Protein AF-A0A562I2A4-F1 (afdb_monomer)

Solvent-accessible surface area (backbone atoms only — not comparable to full-atom values): 10361 Å² total; per-residue (Å²): 132,65,65,69,57,54,53,53,50,53,56,50,51,53,53,49,53,52,48,65,59,48,50,60,54,50,52,49,51,50,46,43,51,74,72,62,72,55,76,82,77,87,55,67,66,61,54,51,57,50,48,52,54,52,45,66,59,48,48,58,55,51,52,50,54,52,51,50,52,50,50,51,50,51,53,51,52,50,50,53,50,51,53,51,51,51,52,48,54,53,49,51,53,52,48,53,54,48,51,54,51,50,49,52,50,51,51,53,49,55,52,49,54,53,50,52,52,49,52,51,51,48,51,51,53,52,49,51,50,51,49,47,51,53,48,31,69,74,74,34,70,87,49,67,44,75,44,98,87,70,49,71,39,41,40,85,60,46,53,59,56,53,48,55,51,48,52,53,50,50,52,53,49,52,56,52,50,54,52,51,54,54,57,60,75,77,103

Organism: NCBI:txid116849

pLDDT: mean 84.12, std 9.11, range [48.81, 97.94]

Sequence (187 aa):
MNLEKLESEVKRSRYFIVFAAITPAIIYMLWFAVKNDQQLSTDAGLWGTFGDFVGGLINPLIAYFAFYWLTQSVLIQKTELSETKNALVAAQYAQQKQASTALKAATLQSLSIRLNAINQEISFEQDILKFVISEAQRNGSHYTVMLPNGEQKLPGKAIPEIHDRLDALKTKQAKLMQAVEQLQVDA

Radius of gyration: 46.95 Å; Cα contacts (8 Å, |Δi|>4): 64; chains: 1; bounding box: 91×28×123 Å

Secondary structure (DSSP, 8-state):
--HHHHHHHHHHHHHHHHHHHHHHHHHHHHIIIIIS-PPPP--HHHHHHHHHHHHHHHHHHHHHHHHHHHHHHHHHHHHHHHHHHHHHHHHHHHHHHHHHHHHHHHHHHHHHHHHHHHHHHHHHHHHHHHHHHHHHHHH-TTSPEE-TTS-EE-HHHHHHHHHHHHHHHHHHHHHHHHHHHHHHHT-

Structure (mmCIF, N/CA/C/O backbone):
data_AF-A0A562I2A4-F1
#
_entry.id   AF-A0A562I2A4-F1
#
loop_
_atom_site.group_PDB
_atom_site.id
_atom_site.type_symbol
_atom_site.label_atom_id
_atom_site.label_alt_id
_atom_site.label_comp_id
_atom_site.label_asym_id
_atom_site.label_entity_id
_atom_site.label_seq_id
_atom_site.pdbx_PDB_ins_code
_atom_site.Cartn_x
_atom_site.Cartn_y
_atom_site.Cartn_z
_atom_site.occupancy
_atom_site.B_iso_or_equiv
_atom_site.auth_seq_id
_atom_site.auth_comp_id
_atom_site.auth_asym_id
_atom_site.auth_atom_id
_atom_site.pdbx_PDB_model_num
ATOM 1 N N . MET A 1 1 ? -0.041 5.955 -20.354 1.00 56.78 1 MET A N 1
ATOM 2 C CA . MET A 1 1 ? 0.922 5.867 -21.478 1.00 56.78 1 MET A CA 1
ATOM 3 C C . MET A 1 1 ? 0.984 4.405 -21.915 1.00 56.78 1 MET A C 1
ATOM 5 O O . MET A 1 1 ? 1.072 3.557 -21.044 1.00 56.78 1 MET A O 1
ATOM 9 N N . ASN A 1 2 ? 0.813 4.079 -23.203 1.00 64.12 2 ASN A N 1
ATOM 10 C CA . ASN A 1 2 ? 0.682 2.679 -23.649 1.00 64.12 2 ASN A CA 1
ATOM 11 C C . ASN A 1 2 ? 2.061 2.013 -23.775 1.00 64.12 2 ASN A C 1
ATOM 13 O O . ASN A 1 2 ? 2.763 2.250 -24.757 1.00 64.12 2 ASN A O 1
ATOM 17 N N . LEU A 1 3 ? 2.420 1.172 -22.804 1.00 62.56 3 LEU A N 1
ATOM 18 C CA . LEU A 1 3 ? 3.673 0.405 -22.785 1.00 62.56 3 LEU A CA 1
ATOM 19 C C . LEU A 1 3 ? 3.836 -0.477 -24.040 1.00 62.56 3 LEU A C 1
ATOM 21 O O . LEU A 1 3 ? 4.925 -0.557 -24.599 1.00 62.56 3 LEU A O 1
ATOM 25 N N . GLU A 1 4 ? 2.737 -1.015 -24.580 1.00 68.44 4 GLU A N 1
ATOM 26 C CA . GLU A 1 4 ? 2.739 -1.775 -25.841 1.00 68.44 4 GLU A CA 1
ATOM 27 C C . GLU A 1 4 ? 3.180 -0.942 -27.054 1.00 68.44 4 GLU A C 1
ATOM 29 O O . GLU A 1 4 ? 3.874 -1.435 -27.948 1.00 68.44 4 GLU A O 1
ATOM 34 N N . LYS A 1 5 ? 2.815 0.349 -27.092 1.00 69.88 5 LYS A N 1
ATOM 35 C CA . LYS A 1 5 ? 3.250 1.246 -28.171 1.00 69.88 5 LYS A CA 1
ATOM 36 C C . LYS A 1 5 ? 4.754 1.484 -28.087 1.00 69.88 5 LYS A C 1
ATOM 38 O O . LYS A 1 5 ? 5.421 1.393 -29.116 1.00 69.88 5 LYS A O 1
ATOM 43 N N . LEU A 1 6 ? 5.280 1.685 -26.878 1.00 69.38 6 LEU A N 1
ATOM 44 C CA . LEU A 1 6 ? 6.709 1.884 -26.640 1.00 69.38 6 LEU A CA 1
ATOM 45 C C . LEU A 1 6 ? 7.528 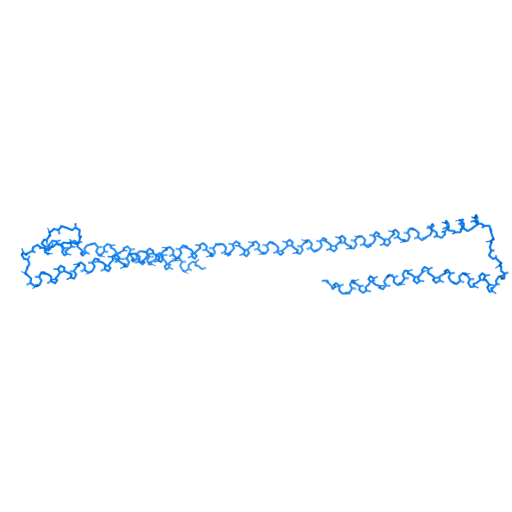0.653 -27.060 1.00 69.38 6 LEU A C 1
ATOM 47 O O . LEU A 1 6 ? 8.504 0.789 -27.795 1.00 69.38 6 LEU A O 1
ATOM 51 N N . GLU A 1 7 ? 7.098 -0.558 -26.695 1.00 72.88 7 GLU A N 1
ATOM 52 C CA . GLU A 1 7 ? 7.770 -1.787 -27.138 1.00 72.88 7 GLU A CA 1
ATOM 53 C C . GLU A 1 7 ? 7.769 -1.948 -28.665 1.00 72.88 7 GLU A C 1
ATOM 55 O O . GLU A 1 7 ? 8.768 -2.368 -29.260 1.00 72.88 7 GLU A O 1
ATOM 60 N N . SER A 1 8 ? 6.656 -1.603 -29.319 1.00 71.50 8 SER A N 1
ATOM 61 C CA . SER A 1 8 ? 6.541 -1.683 -30.777 1.00 71.50 8 SER A CA 1
ATOM 62 C C . SER A 1 8 ? 7.462 -0.685 -31.494 1.00 71.50 8 SER A C 1
ATOM 64 O O . SER A 1 8 ? 7.995 -0.983 -32.566 1.00 71.50 8 SER A O 1
ATOM 66 N N . GLU A 1 9 ? 7.687 0.491 -30.907 1.00 74.50 9 GLU A N 1
ATOM 67 C CA . GLU A 1 9 ? 8.586 1.516 -31.439 1.00 74.50 9 GLU A CA 1
ATOM 68 C C . GLU A 1 9 ? 10.056 1.153 -31.216 1.00 74.50 9 GLU A C 1
ATOM 70 O O . GLU A 1 9 ? 10.876 1.319 -32.122 1.00 74.50 9 GLU A O 1
ATOM 75 N N . VAL A 1 10 ? 10.387 0.544 -30.075 1.00 74.88 10 VAL A N 1
ATOM 76 C CA . VAL A 1 10 ? 11.733 0.018 -29.800 1.00 74.88 10 VAL A CA 1
ATOM 77 C C . VAL A 1 10 ? 12.088 -1.127 -30.757 1.00 74.88 10 VAL A C 1
ATOM 79 O O . VAL A 1 10 ? 13.175 -1.145 -31.336 1.00 74.88 10 VAL A O 1
ATOM 82 N N . LYS A 1 11 ? 11.168 -2.067 -31.008 1.00 76.06 11 LYS A N 1
ATOM 83 C CA . LYS A 1 11 ? 11.413 -3.156 -31.973 1.00 76.06 11 LYS A CA 1
ATOM 84 C C . LYS A 1 11 ? 11.628 -2.613 -33.388 1.00 76.06 11 LYS A C 1
ATOM 86 O O . LYS A 1 11 ? 12.565 -3.026 -34.069 1.00 76.06 11 LYS A O 1
ATOM 91 N N . ARG A 1 12 ? 10.795 -1.666 -33.823 1.00 78.69 12 ARG A N 1
ATOM 92 C CA . ARG A 1 12 ? 10.850 -1.072 -35.168 1.00 78.69 12 ARG A CA 1
ATOM 93 C C . ARG A 1 12 ? 12.103 -0.228 -35.391 1.00 78.69 12 ARG A C 1
ATOM 95 O O . ARG A 1 12 ? 12.732 -0.357 -36.436 1.00 78.69 12 ARG A O 1
ATOM 102 N N . SER A 1 13 ? 12.494 0.576 -34.404 1.00 74.69 13 SER A N 1
ATOM 103 C CA . SER A 1 13 ? 13.733 1.364 -34.453 1.00 74.69 13 SER A CA 1
ATOM 104 C C . SER A 1 13 ? 14.972 0.471 -34.513 1.00 74.69 13 SER A C 1
ATOM 106 O O . SER A 1 13 ? 15.868 0.745 -35.305 1.00 74.69 13 SER A O 1
ATOM 108 N N . ARG A 1 14 ? 14.996 -0.660 -33.793 1.00 78.06 14 ARG A N 1
ATOM 109 C CA . ARG A 1 14 ? 16.079 -1.651 -33.907 1.00 78.06 14 ARG A CA 1
ATOM 110 C C . ARG A 1 14 ? 16.223 -2.196 -35.330 1.00 78.06 14 ARG A C 1
ATOM 112 O O . ARG A 1 14 ? 17.331 -2.223 -35.858 1.00 78.06 14 ARG A O 1
ATOM 119 N N . TYR A 1 15 ? 15.121 -2.614 -35.960 1.00 80.06 15 TYR A N 1
ATOM 120 C CA . TYR A 1 15 ? 15.156 -3.096 -37.348 1.00 80.06 15 TYR A CA 1
ATOM 121 C C . TYR A 1 15 ? 15.558 -1.996 -38.331 1.00 80.06 15 TYR A C 1
ATOM 123 O O . TYR A 1 15 ? 16.337 -2.257 -39.244 1.00 80.06 15 TYR A O 1
ATOM 131 N N . PHE A 1 16 ? 15.086 -0.766 -38.119 1.00 82.88 16 PHE A N 1
ATOM 132 C CA . PHE A 1 16 ? 15.463 0.384 -38.935 1.00 82.88 16 PHE A CA 1
ATOM 133 C C . PHE A 1 16 ? 16.963 0.689 -38.848 1.00 82.88 16 PHE A C 1
ATOM 135 O O . PHE A 1 16 ? 17.588 0.893 -39.880 1.00 82.88 16 PHE A O 1
ATOM 142 N N . ILE A 1 17 ? 17.560 0.654 -37.652 1.00 79.25 17 ILE A N 1
ATOM 143 C CA . ILE A 1 17 ? 19.000 0.887 -37.456 1.00 79.25 17 ILE A CA 1
ATOM 144 C C . ILE A 1 17 ? 19.829 -0.187 -38.167 1.00 79.25 17 ILE A C 1
ATOM 146 O O . ILE A 1 17 ? 20.774 0.138 -38.882 1.00 79.25 17 ILE A O 1
ATOM 150 N N . VAL A 1 18 ? 19.453 -1.461 -38.025 1.00 81.31 18 VAL A N 1
ATOM 151 C CA . VAL A 1 18 ? 20.141 -2.573 -38.702 1.00 81.31 18 VAL A CA 1
ATOM 152 C C . VAL A 1 18 ? 20.022 -2.438 -40.221 1.00 81.31 18 VAL A C 1
ATOM 154 O O . VAL A 1 18 ? 21.012 -2.577 -40.935 1.00 81.31 18 VAL A O 1
ATOM 157 N N . PHE A 1 19 ? 18.833 -2.105 -40.724 1.00 83.75 19 PHE A N 1
ATOM 158 C CA . PHE A 1 19 ? 18.605 -1.882 -42.148 1.00 83.75 19 PHE A CA 1
ATOM 159 C C . PHE A 1 19 ? 19.401 -0.682 -42.682 1.00 83.75 19 PHE A C 1
ATOM 161 O O . PHE A 1 19 ? 20.050 -0.792 -43.722 1.00 83.75 19 PHE A O 1
ATOM 168 N N . ALA A 1 20 ? 19.403 0.438 -41.959 1.00 80.38 20 ALA A N 1
ATOM 169 C CA . ALA A 1 20 ? 20.134 1.649 -42.319 1.00 80.38 20 ALA A CA 1
ATOM 170 C C . ALA A 1 20 ? 21.659 1.454 -42.290 1.00 80.38 20 ALA A C 1
ATOM 172 O O . ALA A 1 20 ? 22.357 2.103 -43.060 1.00 80.38 20 ALA A O 1
ATOM 173 N N . ALA A 1 21 ? 22.178 0.549 -41.453 1.00 77.44 21 ALA A N 1
ATOM 174 C CA . ALA A 1 21 ? 23.603 0.223 -41.403 1.00 77.44 21 ALA A CA 1
ATOM 175 C C . ALA A 1 21 ? 24.028 -0.766 -42.504 1.00 77.44 21 ALA A C 1
ATOM 177 O O . ALA A 1 21 ? 25.066 -0.587 -43.138 1.00 77.44 21 ALA A O 1
ATOM 178 N N . ILE A 1 22 ? 23.227 -1.806 -42.753 1.00 82.25 22 ILE A N 1
ATOM 179 C CA . ILE A 1 22 ? 23.587 -2.891 -43.678 1.00 82.25 22 ILE A CA 1
ATOM 180 C C . ILE A 1 22 ? 23.359 -2.490 -45.140 1.00 82.25 22 ILE A C 1
ATOM 182 O O . ILE A 1 22 ? 24.164 -2.827 -46.008 1.00 82.25 22 ILE A O 1
ATOM 186 N N . THR A 1 23 ? 22.290 -1.749 -45.434 1.00 84.00 23 THR A N 1
ATOM 187 C CA . THR A 1 23 ? 21.904 -1.426 -46.817 1.00 84.00 23 THR A CA 1
ATOM 188 C C . THR A 1 23 ? 22.976 -0.622 -47.568 1.00 84.00 23 THR A C 1
ATOM 190 O O . THR A 1 23 ? 23.341 -1.034 -48.669 1.00 84.00 23 THR A O 1
ATOM 193 N N . PRO A 1 24 ? 23.564 0.455 -47.009 1.00 82.50 24 PRO A N 1
ATOM 194 C CA . PRO A 1 24 ? 24.635 1.193 -47.680 1.00 82.50 24 PRO A CA 1
ATOM 195 C C . PRO A 1 24 ? 25.895 0.347 -47.891 1.00 82.50 24 PRO A C 1
ATOM 197 O O . PRO A 1 24 ? 26.527 0.453 -48.938 1.00 82.50 24 PRO A O 1
ATOM 200 N N . ALA A 1 25 ? 26.233 -0.527 -46.935 1.00 81.25 25 ALA A N 1
ATOM 201 C CA . ALA A 1 25 ? 27.387 -1.418 -47.037 1.00 81.25 25 ALA A CA 1
ATOM 202 C C . ALA A 1 25 ? 27.217 -2.448 -48.167 1.00 81.25 25 ALA A C 1
ATOM 204 O O . ALA A 1 25 ? 28.142 -2.669 -48.948 1.00 81.25 25 ALA A O 1
ATOM 205 N N . ILE A 1 26 ? 26.019 -3.029 -48.301 1.00 83.69 26 ILE A N 1
ATOM 206 C CA . ILE A 1 26 ? 25.686 -3.945 -49.401 1.00 83.69 26 ILE A CA 1
ATOM 207 C C . ILE A 1 26 ? 25.705 -3.209 -50.744 1.00 83.69 26 ILE A C 1
ATOM 209 O O . ILE A 1 26 ? 26.294 -3.708 -51.700 1.00 83.69 26 ILE A O 1
ATOM 213 N N . ILE A 1 27 ? 25.102 -2.017 -50.826 1.00 85.88 27 ILE A N 1
ATOM 214 C CA . ILE A 1 27 ? 25.084 -1.211 -52.057 1.00 85.88 27 ILE A CA 1
ATOM 215 C C . ILE A 1 27 ? 26.511 -0.859 -52.496 1.00 85.88 27 ILE A C 1
ATOM 217 O O . ILE A 1 27 ? 26.841 -0.996 -53.674 1.00 85.88 27 ILE A O 1
ATOM 221 N N . TYR A 1 28 ? 27.368 -0.455 -51.557 1.00 82.75 28 TYR A N 1
ATOM 222 C CA . TYR A 1 28 ? 28.766 -0.146 -51.839 1.00 82.75 28 TYR A CA 1
ATOM 223 C C . TYR A 1 28 ? 29.545 -1.381 -52.309 1.00 82.75 28 TYR A C 1
ATOM 225 O O . TYR A 1 28 ? 30.237 -1.302 -53.322 1.00 82.75 28 TYR A O 1
ATOM 233 N N . MET A 1 29 ? 29.388 -2.535 -51.645 1.00 78.88 29 MET A N 1
ATOM 234 C CA . MET A 1 29 ? 30.040 -3.782 -52.070 1.00 78.88 29 MET A CA 1
ATOM 235 C C . MET A 1 29 ? 29.592 -4.237 -53.462 1.00 78.88 29 MET A C 1
ATOM 237 O O . MET A 1 29 ? 30.428 -4.648 -54.265 1.00 78.88 29 MET A O 1
ATOM 241 N N . LEU A 1 30 ? 28.298 -4.133 -53.780 1.00 83.12 30 LEU A N 1
ATOM 242 C CA . LEU A 1 30 ? 27.781 -4.468 -55.109 1.00 83.12 30 LEU A CA 1
ATOM 243 C C . LEU A 1 30 ? 28.348 -3.538 -56.186 1.00 83.12 30 LEU A C 1
ATOM 245 O O . LEU A 1 30 ? 28.743 -4.004 -57.253 1.00 83.12 30 LEU A O 1
ATOM 249 N N . TRP A 1 31 ? 28.432 -2.234 -55.912 1.00 85.88 31 TRP A N 1
ATOM 250 C CA . TRP A 1 31 ? 29.039 -1.277 -56.836 1.00 85.88 31 TRP A CA 1
ATOM 251 C C . TRP A 1 31 ? 30.544 -1.530 -57.029 1.00 85.88 31 TRP A C 1
ATOM 253 O O . TRP A 1 31 ? 31.026 -1.515 -58.162 1.00 85.88 31 TRP A O 1
ATOM 263 N N . PHE A 1 32 ? 31.270 -1.827 -55.949 1.00 81.62 32 PHE A N 1
ATOM 264 C CA . PHE A 1 32 ? 32.703 -2.129 -55.970 1.00 81.62 32 PHE A CA 1
ATOM 265 C C . PHE A 1 32 ? 33.019 -3.390 -56.789 1.00 81.62 32 PHE A C 1
ATOM 267 O O . PHE A 1 32 ? 33.891 -3.354 -57.655 1.00 81.62 32 PHE A O 1
ATOM 274 N N . ALA A 1 33 ? 32.267 -4.474 -56.570 1.00 77.94 33 ALA A N 1
ATOM 275 C CA . ALA A 1 33 ? 32.508 -5.760 -57.219 1.00 77.94 33 ALA A CA 1
ATOM 276 C C . ALA A 1 33 ? 31.998 -5.818 -58.669 1.00 77.94 33 ALA A C 1
ATOM 278 O O . ALA A 1 33 ? 32.694 -6.319 -59.541 1.00 77.94 33 ALA A O 1
ATOM 279 N N . VAL A 1 34 ? 30.788 -5.314 -58.947 1.00 77.94 34 VAL A N 1
ATOM 280 C CA . VAL A 1 34 ? 30.135 -5.497 -60.261 1.00 77.94 34 VAL A CA 1
ATOM 281 C C . VAL A 1 34 ? 30.483 -4.379 -61.244 1.00 77.94 34 VAL A C 1
ATOM 283 O O . VAL A 1 34 ? 30.538 -4.604 -62.449 1.00 77.94 34 VAL A O 1
ATOM 286 N N . LYS A 1 35 ? 30.670 -3.151 -60.749 1.00 76.00 35 LYS A N 1
ATOM 287 C CA . LYS A 1 35 ? 30.771 -1.946 -61.589 1.00 76.00 35 LYS A CA 1
ATOM 288 C C . LYS A 1 35 ? 32.212 -1.480 -61.806 1.00 76.00 35 LYS A C 1
ATOM 290 O O . LYS A 1 35 ? 32.465 -0.854 -62.831 1.00 76.00 35 LYS A O 1
ATOM 295 N N . ASN A 1 36 ? 33.119 -1.775 -60.872 1.00 75.31 36 ASN A N 1
ATOM 296 C CA . ASN A 1 36 ? 34.525 -1.358 -60.929 1.00 75.31 36 ASN A CA 1
ATOM 297 C C . ASN A 1 36 ? 35.523 -2.503 -61.145 1.00 75.31 36 ASN A C 1
ATOM 299 O O . ASN A 1 36 ? 36.698 -2.207 -61.344 1.00 75.31 36 ASN A O 1
ATOM 303 N N . ASP A 1 37 ? 35.083 -3.767 -61.103 1.00 73.12 37 ASP A N 1
ATOM 304 C CA . ASP A 1 37 ? 35.919 -4.965 -61.318 1.00 73.12 37 ASP A CA 1
ATOM 305 C C . ASP A 1 37 ? 37.210 -4.976 -60.465 1.00 73.12 37 ASP A C 1
ATOM 307 O O . ASP A 1 37 ? 38.261 -5.490 -60.853 1.00 73.12 37 ASP A O 1
ATOM 311 N N . GLN A 1 38 ? 37.152 -4.340 -59.287 1.00 74.00 38 GLN A N 1
ATOM 312 C CA . GLN A 1 38 ? 38.291 -4.206 -58.386 1.00 74.00 38 GLN A CA 1
ATOM 313 C C . GLN A 1 38 ? 38.377 -5.403 -57.444 1.00 74.00 38 GLN A C 1
ATOM 315 O O . GLN A 1 38 ? 37.385 -5.855 -56.872 1.00 74.00 38 GLN A O 1
ATOM 320 N N . GLN A 1 39 ? 39.599 -5.897 -57.250 1.00 74.69 39 GLN A N 1
ATOM 321 C CA . GLN A 1 39 ? 39.873 -6.941 -56.271 1.00 74.69 39 GLN A CA 1
ATOM 322 C C . GLN A 1 39 ? 39.966 -6.338 -54.868 1.00 74.69 39 GLN A C 1
ATOM 324 O O . GLN A 1 39 ? 40.440 -5.216 -54.679 1.00 74.69 39 GLN A O 1
ATOM 329 N N . LEU A 1 40 ? 39.513 -7.101 -53.872 1.00 78.44 40 LEU A N 1
ATOM 330 C CA . LEU A 1 40 ? 39.684 -6.734 -52.471 1.00 78.44 40 LEU A CA 1
ATOM 331 C C . LEU A 1 40 ? 41.178 -6.630 -52.157 1.00 78.44 40 LEU A C 1
ATOM 333 O O . LEU A 1 40 ? 41.958 -7.511 -52.520 1.00 78.44 40 LEU A O 1
ATOM 337 N N . SER A 1 41 ? 41.568 -5.560 -51.465 1.00 80.62 41 SER A N 1
ATOM 338 C CA . SER A 1 41 ? 42.953 -5.399 -51.033 1.00 80.62 41 SER A CA 1
ATOM 339 C C . SER A 1 41 ? 43.356 -6.540 -50.096 1.00 80.62 41 SER A C 1
ATOM 341 O O . SER A 1 41 ? 42.632 -6.854 -49.149 1.00 80.62 41 SER A O 1
ATOM 343 N N . THR A 1 42 ? 44.529 -7.127 -50.330 1.00 83.31 42 THR A N 1
ATOM 344 C CA . THR A 1 42 ? 45.161 -8.093 -49.419 1.00 83.31 42 THR A CA 1
ATOM 345 C C . THR A 1 42 ? 45.920 -7.410 -48.279 1.00 83.31 42 THR A C 1
ATOM 347 O O . THR A 1 42 ? 46.365 -8.083 -47.353 1.00 83.31 42 THR A O 1
ATOM 350 N N . ASP A 1 43 ? 46.090 -6.086 -48.344 1.00 87.94 43 ASP A N 1
ATOM 351 C CA . ASP A 1 43 ? 46.725 -5.300 -47.290 1.00 87.94 43 ASP A CA 1
ATOM 352 C C . ASP A 1 43 ? 45.733 -5.040 -46.149 1.00 87.94 43 ASP A C 1
ATOM 354 O O . ASP A 1 43 ? 44.757 -4.296 -46.292 1.00 87.94 43 ASP A O 1
ATOM 358 N N . ALA A 1 44 ? 46.010 -5.647 -44.996 1.00 83.62 44 ALA A N 1
ATOM 359 C CA . ALA A 1 44 ? 45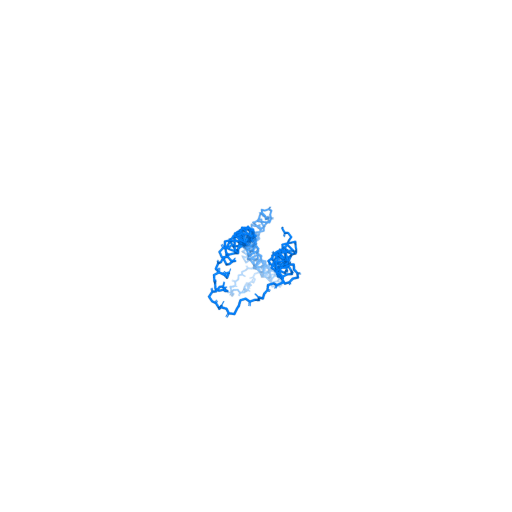.225 -5.482 -43.780 1.00 83.62 44 ALA A CA 1
ATOM 360 C C . ALA A 1 44 ? 45.211 -4.029 -43.259 1.00 83.62 44 ALA A C 1
ATOM 362 O O . ALA A 1 44 ? 44.236 -3.629 -42.623 1.00 83.62 44 ALA A O 1
ATOM 363 N N . GLY A 1 45 ? 46.240 -3.222 -43.546 1.00 88.69 45 GLY A N 1
ATOM 364 C CA . GLY A 1 45 ? 46.315 -1.822 -43.120 1.00 88.69 45 GLY A CA 1
ATOM 365 C C . GLY A 1 45 ? 45.214 -0.954 -43.734 1.00 88.69 45 GLY A C 1
ATOM 366 O O . GLY A 1 45 ? 44.591 -0.155 -43.035 1.00 88.69 45 GLY A O 1
ATOM 367 N N . LEU A 1 46 ? 44.895 -1.179 -45.013 1.00 84.69 46 LEU A N 1
ATOM 368 C CA . LEU A 1 46 ? 43.826 -0.461 -45.719 1.00 84.69 46 LEU A CA 1
ATOM 369 C C . LEU A 1 46 ? 42.434 -0.780 -45.152 1.00 84.69 46 LEU A C 1
ATOM 371 O O . LEU A 1 46 ? 41.578 0.103 -45.071 1.00 84.69 46 LEU A O 1
ATOM 375 N N . TRP A 1 47 ? 42.220 -2.016 -44.695 1.00 84.81 47 TRP A N 1
ATOM 376 C CA . TRP A 1 47 ? 40.992 -2.408 -43.998 1.00 84.81 47 TRP A CA 1
ATOM 377 C C . TRP A 1 47 ? 40.869 -1.766 -42.616 1.00 84.81 47 TRP A C 1
ATOM 379 O O . TRP A 1 47 ? 39.763 -1.392 -42.225 1.00 84.81 47 TRP A O 1
ATOM 389 N N . GLY A 1 48 ? 41.989 -1.579 -41.911 1.00 84.31 48 GLY A N 1
ATOM 390 C CA . GLY A 1 48 ? 42.037 -0.808 -40.667 1.00 84.31 48 GLY A CA 1
ATOM 391 C C . GLY A 1 48 ? 41.574 0.635 -40.873 1.00 84.31 48 GLY A C 1
ATOM 392 O O . GLY A 1 48 ? 40.623 1.073 -40.233 1.00 84.31 48 GLY A O 1
ATOM 393 N N . THR A 1 49 ? 42.152 1.341 -41.850 1.00 89.25 49 THR A N 1
ATOM 394 C CA . THR A 1 49 ? 41.777 2.735 -42.159 1.00 89.25 49 THR A CA 1
ATOM 395 C C . THR A 1 49 ? 40.323 2.873 -42.625 1.00 89.25 49 THR A C 1
ATOM 397 O O . THR A 1 49 ? 39.642 3.837 -42.273 1.00 89.25 49 THR A O 1
ATOM 400 N N . PHE A 1 50 ? 39.811 1.906 -43.394 1.00 83.75 50 PHE A N 1
ATOM 401 C CA . PHE A 1 50 ? 38.394 1.866 -43.763 1.00 83.75 50 PHE A CA 1
ATOM 402 C C . PHE A 1 50 ? 37.489 1.680 -42.535 1.00 83.75 50 PHE A C 1
ATOM 404 O O . PHE A 1 50 ? 36.487 2.384 -42.387 1.00 83.75 50 PHE A O 1
ATOM 411 N N . GLY A 1 51 ? 37.866 0.770 -41.632 1.00 83.62 51 GLY A N 1
ATOM 412 C CA . GLY A 1 51 ? 37.191 0.561 -40.355 1.00 83.62 51 GLY A CA 1
ATOM 413 C C . GLY A 1 51 ? 37.162 1.823 -39.493 1.00 83.62 51 GLY A C 1
ATOM 414 O O . GLY A 1 51 ? 36.114 2.139 -38.935 1.00 83.62 51 GLY A O 1
ATOM 415 N N . ASP A 1 52 ? 38.253 2.588 -39.455 1.00 88.31 52 ASP A N 1
ATOM 416 C CA . ASP A 1 52 ? 38.331 3.854 -38.717 1.00 88.31 52 ASP A CA 1
ATOM 417 C C . ASP A 1 52 ? 37.386 4.923 -39.286 1.00 88.31 52 ASP A C 1
ATOM 419 O O . ASP A 1 52 ? 36.717 5.628 -38.530 1.00 88.31 52 ASP A O 1
ATOM 423 N N . PHE A 1 53 ? 37.261 5.025 -40.613 1.00 86.00 53 PHE A N 1
ATOM 424 C CA . PHE A 1 53 ? 36.320 5.950 -41.255 1.00 86.00 53 PHE A CA 1
ATOM 425 C C . PHE A 1 53 ? 34.858 5.579 -40.968 1.00 86.00 53 PHE A C 1
ATOM 427 O O . PHE A 1 53 ? 34.060 6.421 -40.546 1.00 86.00 53 PHE A O 1
ATOM 434 N N . VAL A 1 54 ? 34.503 4.304 -41.161 1.00 83.44 54 VAL A N 1
ATOM 435 C CA . VAL A 1 54 ? 33.146 3.800 -40.902 1.00 83.44 54 VAL A CA 1
ATOM 436 C C . VAL A 1 54 ? 32.813 3.901 -39.412 1.00 83.44 54 VAL A C 1
ATOM 438 O O . VAL A 1 54 ? 31.735 4.373 -39.049 1.00 83.44 54 VAL A O 1
ATOM 441 N N . GLY A 1 55 ? 33.749 3.527 -38.541 1.00 83.50 55 GLY A N 1
ATOM 442 C CA . GLY A 1 55 ? 33.632 3.662 -37.094 1.00 83.50 55 GLY A CA 1
ATOM 443 C C . GLY A 1 55 ? 33.480 5.118 -36.659 1.00 83.50 55 GLY A C 1
ATOM 444 O O . GLY A 1 55 ? 32.613 5.419 -35.843 1.00 83.50 55 GLY A O 1
ATOM 445 N N . GLY A 1 56 ? 34.238 6.040 -37.254 1.00 84.81 56 GLY A N 1
ATOM 446 C CA . GLY A 1 56 ? 34.140 7.477 -36.992 1.00 84.81 56 GLY A CA 1
ATOM 447 C C . GLY A 1 56 ? 32.775 8.079 -37.342 1.00 84.81 56 GLY A C 1
ATOM 448 O O . GLY A 1 56 ? 32.322 8.996 -36.659 1.00 84.81 56 GLY A O 1
ATOM 449 N N . LEU A 1 57 ? 32.086 7.537 -38.351 1.00 83.19 57 LEU A N 1
ATOM 450 C CA . LEU A 1 57 ? 30.733 7.954 -38.738 1.00 83.19 57 LEU A CA 1
ATOM 451 C C . LEU A 1 57 ? 29.639 7.282 -37.897 1.00 83.19 57 LEU A C 1
ATOM 453 O O . LEU A 1 57 ? 28.682 7.934 -37.477 1.00 83.19 57 LEU A O 1
ATOM 457 N N . ILE A 1 58 ? 29.764 5.978 -37.647 1.00 85.06 58 ILE A N 1
ATOM 458 C CA . ILE A 1 58 ? 28.740 5.191 -36.949 1.00 85.06 58 ILE A CA 1
ATOM 459 C C . ILE A 1 58 ? 28.760 5.460 -35.438 1.00 85.06 58 ILE A C 1
ATOM 461 O O . ILE A 1 58 ? 27.702 5.507 -34.810 1.00 85.06 58 ILE A O 1
ATOM 465 N N . ASN A 1 59 ? 29.931 5.672 -34.834 1.00 84.31 59 ASN A N 1
ATOM 466 C CA . ASN A 1 59 ? 30.064 5.781 -33.381 1.00 84.31 59 ASN A CA 1
ATOM 467 C C . ASN A 1 59 ? 29.300 6.986 -32.779 1.00 84.31 59 ASN A C 1
ATOM 469 O O . ASN A 1 59 ? 28.546 6.781 -31.825 1.00 84.31 59 ASN A O 1
ATOM 473 N N . PRO A 1 60 ? 29.360 8.214 -33.340 1.00 89.25 60 PRO A N 1
ATOM 474 C CA . PRO A 1 60 ? 28.534 9.332 -32.871 1.00 89.25 60 PRO A CA 1
ATOM 475 C C . PRO A 1 60 ? 27.025 9.092 -33.028 1.00 89.25 60 PRO A C 1
ATOM 477 O O . PRO A 1 60 ? 26.248 9.497 -32.163 1.00 89.25 60 PRO A O 1
ATOM 480 N N . LEU A 1 61 ? 26.602 8.404 -34.098 1.00 84.56 61 LEU A N 1
ATOM 481 C CA . LEU A 1 61 ? 25.196 8.038 -34.300 1.00 84.56 61 LEU A CA 1
ATOM 482 C C . LEU A 1 61 ? 24.723 7.050 -33.227 1.00 84.56 61 LEU A C 1
ATOM 484 O O . LEU A 1 61 ? 23.668 7.257 -32.628 1.00 84.56 61 LEU A O 1
ATOM 488 N N . ILE A 1 62 ? 25.513 6.011 -32.936 1.00 85.62 62 ILE A N 1
ATOM 489 C CA . ILE A 1 62 ? 25.210 5.052 -31.863 1.00 85.62 62 ILE A CA 1
ATOM 490 C C . ILE A 1 62 ? 25.151 5.766 -30.509 1.00 85.62 62 ILE A C 1
ATOM 492 O O . ILE A 1 62 ? 24.191 5.569 -29.763 1.00 85.62 62 ILE A O 1
ATOM 496 N N . ALA A 1 63 ? 26.129 6.623 -30.202 1.00 91.06 63 ALA A N 1
ATOM 497 C CA . ALA A 1 63 ? 26.151 7.402 -28.966 1.00 91.06 63 ALA A CA 1
ATOM 498 C C . ALA A 1 63 ? 24.907 8.297 -28.815 1.00 91.06 63 ALA A C 1
ATOM 500 O O . ALA A 1 63 ? 24.318 8.344 -27.733 1.00 91.06 63 ALA A O 1
ATOM 501 N N . TYR A 1 64 ? 24.457 8.949 -29.891 1.00 90.44 64 TYR A N 1
ATOM 502 C CA . TYR A 1 64 ? 23.223 9.736 -29.883 1.00 90.44 64 TYR A CA 1
ATOM 503 C C . TYR A 1 64 ? 21.994 8.880 -29.546 1.00 90.44 64 TYR A C 1
ATOM 505 O O . TYR A 1 64 ? 21.230 9.233 -28.647 1.00 90.44 64 TYR A O 1
ATOM 513 N N . PHE A 1 65 ? 21.815 7.735 -30.214 1.00 86.75 65 PHE A N 1
ATOM 514 C CA . PHE A 1 65 ? 20.683 6.845 -29.935 1.00 86.75 65 PHE A CA 1
ATOM 515 C C . PHE A 1 65 ? 20.736 6.260 -28.520 1.00 86.75 65 PHE A C 1
ATOM 517 O O . PHE A 1 65 ? 19.706 6.184 -27.850 1.00 86.75 65 PHE A O 1
ATOM 524 N N . ALA A 1 66 ? 21.926 5.908 -28.029 1.00 89.31 66 ALA A N 1
ATOM 525 C CA . ALA A 1 66 ? 22.116 5.451 -26.657 1.00 89.31 66 ALA A CA 1
ATOM 526 C C . ALA A 1 66 ? 21.687 6.526 -25.646 1.00 89.31 66 ALA A C 1
ATOM 528 O O . ALA A 1 66 ? 20.932 6.237 -24.717 1.00 89.31 66 ALA A O 1
ATOM 529 N N . PHE A 1 67 ? 22.098 7.779 -25.856 1.00 93.88 67 PHE A N 1
ATOM 530 C CA . PHE A 1 67 ? 21.706 8.895 -24.998 1.00 93.88 67 PHE A CA 1
ATOM 531 C C . PHE A 1 67 ? 20.205 9.198 -25.081 1.00 93.88 67 PHE A C 1
ATOM 533 O O . PHE A 1 67 ? 19.564 9.458 -24.060 1.00 93.88 67 PHE A O 1
ATOM 540 N N . TYR A 1 68 ? 19.623 9.119 -26.279 1.00 88.31 68 TYR A N 1
ATOM 541 C CA . TYR A 1 68 ? 18.187 9.276 -26.485 1.00 88.31 68 TYR A CA 1
ATOM 542 C C . TYR A 1 68 ? 17.394 8.227 -25.694 1.00 88.31 68 TYR A C 1
ATOM 544 O O . TYR A 1 68 ? 16.508 8.586 -24.918 1.00 88.31 68 TYR A O 1
ATOM 552 N N . TRP A 1 69 ? 17.745 6.944 -25.817 1.00 88.56 69 TRP A N 1
ATOM 553 C CA . TRP A 1 69 ? 17.076 5.872 -25.074 1.00 88.56 69 TRP A CA 1
ATOM 554 C C . TRP A 1 69 ? 17.279 5.973 -23.567 1.00 88.56 69 TRP A C 1
ATOM 556 O O . TRP A 1 69 ? 16.332 5.740 -22.813 1.00 88.56 69 TRP A O 1
ATOM 566 N N . LEU A 1 70 ? 18.474 6.357 -23.118 1.00 93.56 70 LEU A N 1
ATOM 567 C CA . LEU A 1 70 ? 18.731 6.609 -21.704 1.00 93.56 70 LEU A CA 1
ATOM 568 C C . LEU A 1 70 ? 17.830 7.735 -21.184 1.00 93.56 70 LEU A C 1
ATOM 570 O O . LEU A 1 70 ? 17.193 7.588 -20.144 1.00 93.56 70 LEU A O 1
ATOM 574 N N . THR A 1 71 ? 17.714 8.827 -21.938 1.00 94.06 71 THR A N 1
ATOM 575 C CA . THR A 1 71 ? 16.856 9.965 -21.584 1.00 94.06 71 THR A CA 1
ATOM 576 C C . THR A 1 71 ? 15.386 9.554 -21.511 1.00 94.06 71 THR A C 1
ATOM 578 O O . THR A 1 71 ? 14.715 9.873 -20.530 1.00 94.06 71 THR A O 1
ATOM 581 N N . GLN A 1 72 ? 14.888 8.803 -22.500 1.00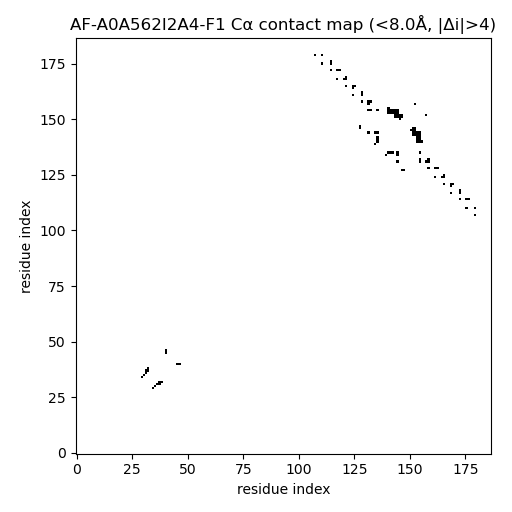 91.25 72 GLN A N 1
ATOM 582 C CA . GLN A 1 72 ? 13.524 8.263 -22.476 1.00 91.25 72 GLN A CA 1
ATOM 583 C C . GLN A 1 72 ? 13.294 7.365 -21.256 1.00 91.25 72 GLN A C 1
ATOM 585 O O . GLN A 1 72 ? 12.301 7.528 -20.551 1.00 91.25 72 GLN A O 1
ATOM 590 N N . SER A 1 73 ? 14.245 6.480 -20.952 1.00 91.69 73 SER A N 1
ATOM 591 C CA . SER A 1 73 ? 14.174 5.594 -19.785 1.00 91.69 73 SER A CA 1
ATOM 592 C C . SER A 1 73 ? 14.086 6.388 -18.478 1.00 91.69 73 SER A C 1
ATOM 594 O O . SER A 1 73 ? 13.238 6.098 -17.640 1.00 91.69 73 SER A O 1
ATOM 596 N N . VAL A 1 74 ? 14.903 7.435 -18.317 1.00 95.25 74 VAL A N 1
ATOM 597 C CA . VAL A 1 74 ? 14.878 8.305 -17.129 1.00 95.25 74 VAL A CA 1
ATOM 598 C C . VAL A 1 74 ? 13.560 9.076 -17.014 1.00 95.25 74 VAL A C 1
ATOM 600 O O . VAL A 1 74 ? 13.044 9.238 -15.908 1.00 95.25 74 VAL A O 1
ATOM 603 N N . LEU A 1 75 ? 12.998 9.559 -18.125 1.00 93.44 75 LEU A N 1
ATOM 604 C CA . LEU A 1 75 ? 11.700 10.239 -18.117 1.00 93.44 75 LEU A CA 1
ATOM 605 C C . LEU A 1 75 ? 10.580 9.295 -17.668 1.00 93.44 75 LEU A C 1
ATOM 607 O O . LEU A 1 75 ? 9.800 9.666 -16.794 1.00 93.44 75 LEU A O 1
ATOM 611 N N . ILE A 1 76 ? 10.553 8.070 -18.198 1.00 90.88 76 ILE A N 1
ATOM 612 C CA . ILE A 1 76 ? 9.585 7.037 -17.804 1.00 90.88 76 ILE A CA 1
ATOM 613 C C . ILE A 1 76 ? 9.721 6.724 -16.312 1.00 90.88 76 ILE A C 1
ATOM 615 O O . ILE A 1 76 ? 8.737 6.820 -15.583 1.00 90.88 76 ILE A O 1
ATOM 619 N N . GLN A 1 77 ? 10.942 6.458 -15.838 1.00 91.94 77 GLN A N 1
ATOM 620 C CA . GLN A 1 77 ? 11.211 6.180 -14.422 1.00 91.94 77 GLN A CA 1
ATOM 621 C C . GLN A 1 77 ? 10.745 7.323 -13.507 1.00 91.94 77 GLN A C 1
ATOM 623 O O . GLN A 1 77 ? 10.191 7.079 -12.437 1.00 91.94 77 GLN A O 1
ATOM 628 N N . LYS A 1 78 ? 10.930 8.587 -13.914 1.00 94.69 78 LYS A N 1
ATOM 629 C CA . LYS A 1 78 ? 10.435 9.748 -13.155 1.00 94.69 78 LYS A CA 1
ATOM 630 C C . LYS A 1 78 ? 8.911 9.800 -13.102 1.00 94.69 78 LYS A C 1
ATOM 632 O O . LYS A 1 78 ? 8.359 10.117 -12.047 1.00 94.69 78 LYS A O 1
ATOM 637 N N . THR A 1 79 ? 8.236 9.509 -14.211 1.00 94.38 79 THR A N 1
ATOM 638 C CA . THR A 1 79 ? 6.772 9.457 -14.260 1.00 94.38 79 THR A CA 1
ATOM 639 C C . THR A 1 79 ? 6.235 8.334 -13.377 1.00 94.38 79 THR A C 1
ATOM 641 O O . THR A 1 79 ? 5.388 8.600 -12.529 1.00 94.38 79 THR A O 1
ATOM 644 N N . GLU A 1 80 ? 6.784 7.124 -13.484 1.00 93.69 80 GLU A N 1
ATOM 645 C CA . GLU A 1 80 ? 6.408 5.980 -12.642 1.00 93.69 80 GLU A CA 1
ATOM 646 C C . GLU A 1 80 ? 6.644 6.263 -11.154 1.00 93.69 80 GLU A C 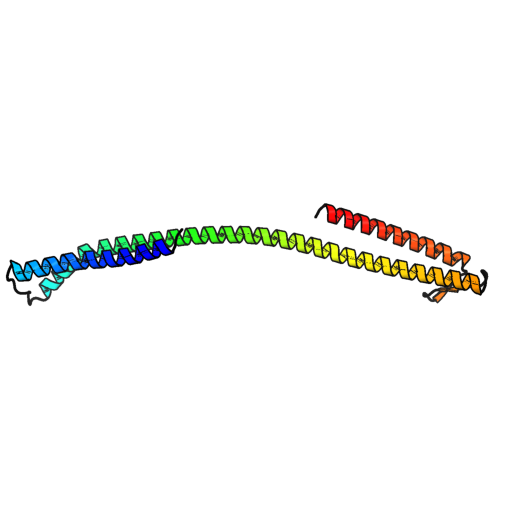1
ATOM 648 O O . GLU A 1 80 ? 5.797 5.949 -10.315 1.00 93.69 80 GLU A O 1
ATOM 653 N N . LEU A 1 81 ? 7.754 6.924 -10.805 1.00 95.94 81 LEU A N 1
ATOM 654 C CA . LEU A 1 81 ? 8.032 7.334 -9.428 1.00 95.94 81 LEU A CA 1
ATOM 655 C C . LEU A 1 81 ? 7.017 8.370 -8.928 1.00 95.94 81 LEU A C 1
ATOM 657 O O . LEU A 1 81 ? 6.579 8.303 -7.780 1.00 95.94 81 LEU A O 1
ATOM 661 N N . SER A 1 82 ? 6.621 9.318 -9.780 1.00 95.69 82 SER A N 1
ATOM 662 C CA . SER A 1 82 ? 5.595 10.307 -9.446 1.00 95.69 82 SER A CA 1
ATOM 663 C C . SER A 1 82 ? 4.229 9.653 -9.229 1.00 95.69 82 SER A C 1
ATOM 665 O O . SER A 1 82 ? 3.542 9.976 -8.260 1.00 95.69 82 SER A O 1
ATOM 667 N N . GLU A 1 83 ? 3.832 8.726 -10.100 1.00 95.81 83 GLU A N 1
ATOM 668 C CA . GLU A 1 83 ? 2.586 7.968 -9.961 1.00 95.81 83 GLU A CA 1
ATOM 669 C C . GLU A 1 83 ? 2.605 7.098 -8.697 1.00 95.81 83 GLU A C 1
ATOM 671 O O . GLU A 1 83 ? 1.658 7.137 -7.910 1.00 95.81 83 GLU A O 1
ATOM 676 N N . THR A 1 84 ? 3.721 6.414 -8.429 1.00 96.50 84 THR A N 1
ATOM 677 C CA . THR A 1 84 ? 3.928 5.614 -7.210 1.00 96.50 84 THR A CA 1
ATOM 678 C C . THR A 1 84 ? 3.827 6.474 -5.953 1.00 96.50 84 THR A C 1
ATOM 680 O O . THR A 1 84 ? 3.157 6.100 -4.990 1.00 96.50 84 THR A O 1
ATOM 683 N N . LYS A 1 85 ? 4.443 7.662 -5.958 1.00 97.19 85 LYS A N 1
ATOM 684 C CA . LYS A 1 85 ? 4.356 8.614 -4.846 1.00 97.19 85 LYS A CA 1
ATOM 685 C C . LYS A 1 85 ? 2.911 9.048 -4.598 1.00 97.19 85 LYS A C 1
ATOM 687 O O . LYS A 1 85 ? 2.477 9.072 -3.450 1.00 97.19 85 LYS A O 1
ATOM 692 N N . ASN A 1 86 ? 2.162 9.367 -5.651 1.00 97.38 86 ASN A N 1
ATOM 693 C CA . ASN A 1 86 ? 0.760 9.767 -5.530 1.00 97.38 86 ASN A CA 1
ATOM 694 C C . ASN A 1 86 ? -0.110 8.628 -4.982 1.00 97.38 86 ASN A C 1
ATOM 696 O O . ASN A 1 86 ? -0.920 8.856 -4.082 1.00 97.38 86 ASN A O 1
ATOM 700 N N . ALA A 1 87 ? 0.098 7.400 -5.464 1.00 96.94 87 ALA A N 1
ATOM 701 C CA . ALA A 1 87 ? -0.578 6.216 -4.943 1.00 96.94 87 ALA A CA 1
ATOM 702 C C . ALA A 1 87 ? -0.265 5.992 -3.455 1.00 96.94 87 ALA A C 1
ATOM 704 O O . ALA A 1 87 ? -1.171 5.701 -2.675 1.00 96.94 87 ALA A O 1
ATOM 705 N N . LEU A 1 88 ? 0.988 6.200 -3.035 1.00 97.44 88 LEU A N 1
ATOM 706 C CA . LEU A 1 88 ? 1.395 6.064 -1.638 1.00 97.44 88 LEU A CA 1
ATOM 707 C C . LEU A 1 88 ? 0.754 7.128 -0.737 1.00 97.44 88 LEU A C 1
ATOM 709 O O . LEU A 1 88 ? 0.296 6.802 0.354 1.00 97.44 88 LEU A O 1
ATOM 713 N N . VAL A 1 89 ? 0.662 8.380 -1.195 1.00 97.94 89 VAL A N 1
ATOM 714 C CA . VAL A 1 89 ? -0.034 9.453 -0.460 1.00 97.94 89 VAL A CA 1
ATOM 715 C C . VAL A 1 89 ? -1.522 9.130 -0.302 1.00 97.94 89 VAL A C 1
ATOM 717 O O . VAL A 1 89 ? -2.070 9.268 0.793 1.00 97.94 89 VAL A O 1
ATOM 720 N N . ALA A 1 90 ? -2.176 8.652 -1.364 1.00 97.38 90 ALA A N 1
ATOM 721 C CA . ALA A 1 90 ? -3.572 8.228 -1.301 1.00 97.38 90 ALA A CA 1
ATOM 722 C C . ALA A 1 90 ? -3.766 7.038 -0.341 1.00 97.38 90 ALA A C 1
ATOM 724 O O . ALA A 1 90 ? -4.697 7.042 0.467 1.00 97.38 90 ALA A O 1
ATOM 725 N N . ALA A 1 91 ? -2.861 6.055 -0.376 1.00 97.25 91 ALA A N 1
ATOM 726 C CA . ALA A 1 91 ? -2.871 4.911 0.531 1.00 97.25 91 ALA A CA 1
ATOM 727 C C . ALA A 1 91 ? -2.658 5.334 1.993 1.00 97.25 91 ALA A C 1
ATOM 729 O O . ALA A 1 91 ? -3.386 4.878 2.872 1.00 97.25 91 ALA A O 1
ATOM 730 N N . GLN A 1 92 ? -1.728 6.256 2.256 1.00 97.75 92 GLN A N 1
ATOM 731 C CA . GLN A 1 92 ? -1.494 6.811 3.588 1.00 97.75 92 GLN A CA 1
ATOM 732 C C . GLN A 1 92 ? -2.745 7.519 4.123 1.00 97.75 92 GLN A C 1
ATOM 734 O O . GLN A 1 92 ? -3.124 7.310 5.276 1.00 97.75 92 GLN A O 1
ATOM 739 N N . TYR A 1 93 ? -3.416 8.325 3.296 1.00 97.31 93 TYR A N 1
ATOM 740 C CA . TYR A 1 93 ? -4.663 8.987 3.683 1.00 97.31 93 TYR A CA 1
ATOM 741 C C . TYR A 1 93 ? -5.771 7.972 4.008 1.00 97.31 93 TYR A C 1
ATOM 743 O O . TYR A 1 93 ? -6.430 8.076 5.046 1.00 97.31 93 TYR A O 1
ATOM 751 N N . ALA A 1 94 ? -5.942 6.950 3.164 1.00 96.44 94 ALA A N 1
ATOM 752 C CA . ALA A 1 94 ? -6.898 5.873 3.408 1.00 96.44 94 ALA A CA 1
ATOM 753 C C . ALA A 1 94 ? -6.582 5.114 4.708 1.00 96.44 94 ALA A C 1
ATOM 755 O O . ALA A 1 94 ? -7.485 4.857 5.503 1.00 96.44 94 ALA A O 1
ATOM 756 N N . GLN A 1 95 ? -5.305 4.828 4.970 1.00 95.88 95 GLN A N 1
ATOM 757 C CA . GLN A 1 95 ? -4.859 4.146 6.182 1.00 95.88 95 GLN A CA 1
ATOM 758 C C . GLN A 1 95 ? -5.105 4.987 7.439 1.00 95.88 95 GLN A C 1
ATOM 760 O O . GLN A 1 95 ? -5.572 4.455 8.442 1.00 95.88 95 GLN A O 1
ATOM 765 N N . GLN A 1 96 ? -4.857 6.299 7.397 1.00 96.69 96 GLN A N 1
ATOM 766 C CA . GLN A 1 96 ? -5.172 7.192 8.516 1.00 96.69 96 GLN A CA 1
ATOM 767 C C . GLN A 1 96 ? -6.676 7.228 8.805 1.00 96.69 96 GLN A C 1
ATOM 769 O O . GLN A 1 96 ? -7.085 7.139 9.963 1.00 96.69 96 GLN A O 1
ATOM 774 N N . LYS A 1 97 ? -7.509 7.297 7.759 1.00 95.25 97 LYS A N 1
ATOM 775 C CA . LYS A 1 97 ? -8.970 7.241 7.900 1.00 95.25 97 LYS A CA 1
ATOM 776 C C . LYS A 1 97 ? -9.444 5.888 8.443 1.00 95.25 97 LYS A C 1
ATOM 778 O O . LYS A 1 97 ? -10.365 5.830 9.256 1.00 95.25 97 LYS A O 1
ATOM 783 N N . GLN A 1 98 ? -8.806 4.795 8.031 1.00 93.94 98 GLN A N 1
ATOM 784 C CA . GLN A 1 98 ? -9.102 3.466 8.555 1.00 93.94 98 GLN A CA 1
ATOM 785 C C . GLN A 1 98 ? -8.685 3.337 10.024 1.00 93.94 98 GLN A C 1
ATOM 787 O O . GLN A 1 98 ? -9.452 2.806 10.820 1.00 93.94 98 GLN A O 1
ATOM 792 N N . ALA A 1 99 ? -7.524 3.872 10.407 1.00 95.50 99 ALA A N 1
ATOM 793 C CA . ALA A 1 99 ? -7.052 3.872 11.788 1.00 95.50 99 ALA A CA 1
ATOM 794 C C . A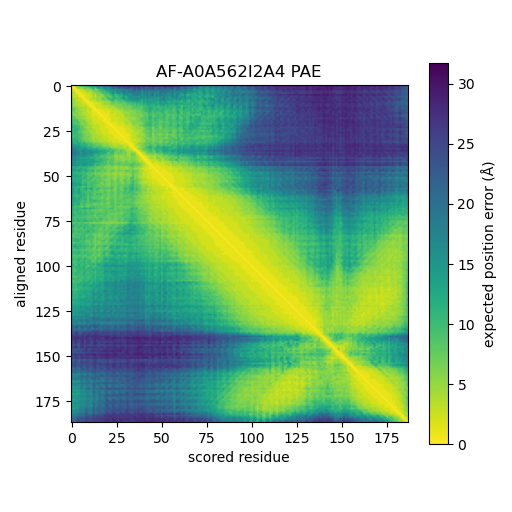LA A 1 99 ? -7.981 4.675 12.711 1.00 95.50 99 ALA A C 1
ATOM 796 O O . ALA A 1 99 ? -8.321 4.203 13.795 1.00 95.50 99 ALA A O 1
ATOM 797 N N . SER A 1 100 ? -8.454 5.849 12.277 1.00 92.50 100 SER A N 1
ATOM 798 C CA . SER A 1 100 ? -9.411 6.639 13.061 1.00 92.50 100 SER A CA 1
ATOM 799 C C . SER A 1 100 ? -10.768 5.942 13.188 1.00 92.50 100 SER A C 1
ATOM 801 O O . SER A 1 100 ? -11.343 5.915 14.274 1.00 92.50 100 SER A O 1
ATOM 803 N N . THR A 1 101 ? -11.249 5.305 12.118 1.00 92.25 101 THR A N 1
ATOM 804 C CA . THR A 1 101 ? -12.485 4.505 12.143 1.00 92.25 101 THR A CA 1
ATOM 805 C C . THR A 1 101 ? -12.347 3.295 13.070 1.00 92.25 101 THR A C 1
ATOM 807 O O . THR A 1 101 ? -13.243 3.020 13.865 1.00 92.25 101 THR A O 1
ATOM 810 N N . ALA A 1 102 ? -11.209 2.599 13.024 1.00 93.88 102 ALA A N 1
ATOM 811 C CA . ALA A 1 102 ? -10.920 1.467 13.899 1.00 93.88 102 ALA A CA 1
ATOM 812 C C . ALA A 1 102 ? -10.849 1.889 15.374 1.00 93.88 102 ALA A C 1
ATOM 814 O O . ALA A 1 102 ? -11.404 1.203 16.229 1.00 93.88 102 ALA A O 1
ATOM 815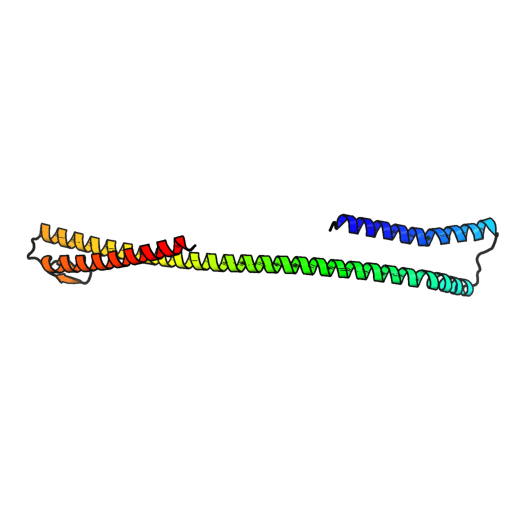 N N . LEU A 1 103 ? -10.236 3.041 15.672 1.00 93.12 103 LEU A N 1
ATOM 816 C CA . LEU A 1 103 ? -10.215 3.609 17.020 1.00 93.12 103 LEU A CA 1
ATOM 817 C C . LEU A 1 103 ? -11.637 3.915 17.512 1.00 93.12 103 LEU A C 1
ATOM 819 O O . LEU A 1 103 ? -12.007 3.468 18.595 1.00 93.12 103 LEU A O 1
ATOM 823 N N . LYS A 1 104 ? -12.454 4.607 16.702 1.00 89.88 104 LYS A N 1
ATOM 824 C CA . LYS A 1 104 ? -13.868 4.876 17.023 1.00 89.88 104 LYS A CA 1
ATOM 825 C C . LYS A 1 104 ? -14.629 3.574 17.311 1.00 89.88 104 LYS A C 1
ATOM 827 O O . LYS A 1 104 ? -15.324 3.480 18.321 1.00 89.88 104 LYS A O 1
ATOM 832 N N . ALA A 1 105 ? -14.459 2.550 16.473 1.00 90.25 105 ALA A N 1
ATOM 833 C CA . ALA A 1 105 ? -15.090 1.246 16.664 1.00 90.25 105 ALA A CA 1
ATOM 834 C C . ALA A 1 105 ? -14.636 0.552 17.963 1.00 90.25 105 ALA A C 1
ATOM 836 O O . ALA A 1 105 ? -15.470 0.006 18.684 1.00 90.25 105 ALA A O 1
ATOM 837 N N . ALA A 1 106 ? -13.345 0.612 18.303 1.00 91.81 106 ALA A N 1
ATOM 838 C CA . ALA A 1 106 ? -12.819 0.063 19.553 1.00 91.81 106 ALA A CA 1
ATOM 839 C C . ALA A 1 106 ? -13.384 0.798 20.781 1.00 91.81 106 ALA A C 1
ATOM 841 O O . ALA A 1 106 ? -13.771 0.165 21.767 1.00 91.81 106 ALA A O 1
ATOM 842 N N . THR A 1 107 ? -13.511 2.128 20.708 1.00 90.19 107 THR A N 1
ATOM 843 C CA . THR A 1 107 ? -14.178 2.922 21.745 1.00 90.19 107 THR A CA 1
ATOM 844 C C . THR A 1 107 ? -15.629 2.471 21.909 1.00 90.19 107 THR A C 1
ATOM 846 O O . THR A 1 107 ? -16.022 2.117 23.020 1.00 90.19 107 THR A O 1
ATOM 849 N N . LEU A 1 108 ? -16.401 2.361 20.823 1.00 89.31 108 LEU A N 1
ATOM 850 C CA . LEU A 1 108 ? -17.786 1.873 20.872 1.00 89.31 108 LEU A CA 1
ATOM 851 C C . LEU A 1 108 ? -17.895 0.463 21.473 1.00 89.31 108 LEU A C 1
ATOM 853 O O . LEU A 1 108 ? -18.775 0.218 22.299 1.00 89.31 108 LEU A O 1
ATOM 857 N N . GLN A 1 109 ? -16.980 -0.448 21.131 1.00 89.94 109 GLN A N 1
ATOM 858 C CA . GLN A 1 109 ? -16.936 -1.789 21.723 1.00 89.94 109 GLN A CA 1
ATOM 859 C C . GLN A 1 109 ? -16.699 -1.742 23.234 1.00 89.94 109 GLN A C 1
ATOM 861 O O . GLN A 1 109 ? -17.421 -2.392 23.989 1.00 89.94 109 GLN A O 1
ATOM 866 N N . SER A 1 110 ? -15.740 -0.942 23.706 1.00 92.94 110 SER A N 1
ATOM 867 C CA . SER A 1 110 ? -15.489 -0.815 25.147 1.00 92.94 110 SER A CA 1
ATOM 868 C C . SER A 1 110 ? -16.671 -0.188 25.902 1.00 92.94 110 SER A C 1
ATOM 870 O O . SER A 1 110 ? -16.997 -0.625 27.008 1.00 92.94 110 SER A O 1
ATOM 872 N N . LEU A 1 111 ? -17.374 0.776 25.292 1.00 90.69 111 LEU A N 1
ATOM 873 C CA . LEU A 1 111 ? -18.608 1.342 25.844 1.00 90.69 111 LEU A CA 1
ATOM 874 C C . LEU A 1 111 ? -19.722 0.288 25.913 1.00 90.69 111 LEU A C 1
ATOM 876 O O . LEU A 1 111 ? -20.409 0.205 26.929 1.00 90.69 111 LEU A O 1
ATOM 880 N N . SER A 1 112 ? -19.862 -0.555 24.886 1.00 88.38 112 SER A N 1
ATOM 881 C CA . SER A 1 112 ? -20.813 -1.672 24.880 1.00 88.38 112 SER A CA 1
ATOM 882 C C . SER A 1 112 ? -20.521 -2.683 25.994 1.00 88.38 112 SER A C 1
ATOM 884 O O . SER A 1 112 ? -21.431 -3.065 26.729 1.00 88.38 112 SER A O 1
ATOM 886 N N . ILE A 1 113 ? -19.251 -3.052 26.202 1.00 92.44 113 ILE A N 1
ATOM 887 C CA . ILE A 1 113 ? -18.835 -3.923 27.315 1.00 92.44 113 ILE A CA 1
ATOM 888 C C . ILE A 1 113 ? -19.231 -3.300 28.660 1.00 92.44 113 ILE A C 1
ATOM 890 O O . ILE A 1 113 ? -19.791 -3.980 29.519 1.00 92.44 113 ILE A O 1
ATOM 894 N N . ARG A 1 114 ? -18.997 -1.994 28.835 1.00 91.38 114 ARG A N 1
ATOM 895 C CA . ARG A 1 114 ? -19.362 -1.281 30.064 1.00 91.38 114 ARG A CA 1
ATOM 896 C C . ARG A 1 114 ? -20.874 -1.228 30.285 1.00 91.38 114 ARG A C 1
ATOM 898 O O . ARG A 1 114 ? -21.319 -1.385 31.419 1.00 91.38 114 ARG A O 1
ATOM 905 N N . LEU A 1 115 ? -21.657 -1.019 29.227 1.00 90.56 115 LEU A N 1
ATOM 906 C CA . LEU A 1 115 ? -23.120 -1.069 29.291 1.00 90.56 115 LEU A CA 1
ATOM 907 C C . LEU A 1 115 ? -23.610 -2.460 29.694 1.00 90.56 115 LEU A C 1
ATOM 909 O O . LEU A 1 115 ? -24.445 -2.570 30.585 1.00 90.56 115 LEU A O 1
ATOM 913 N N . ASN A 1 116 ? -23.049 -3.515 29.104 1.00 91.19 116 ASN A N 1
ATOM 914 C CA . ASN A 1 116 ? -23.395 -4.889 29.457 1.00 91.19 116 ASN A CA 1
ATOM 915 C C . ASN A 1 116 ? -23.070 -5.205 30.921 1.00 91.19 116 ASN A C 1
ATOM 917 O O . ASN A 1 116 ? -23.886 -5.827 31.595 1.00 91.19 116 ASN A O 1
ATOM 921 N N . ALA A 1 117 ? -21.938 -4.722 31.440 1.00 93.62 117 ALA A N 1
ATOM 922 C CA . ALA A 1 117 ? -21.595 -4.871 32.852 1.00 93.62 117 ALA A CA 1
ATOM 923 C C . ALA A 1 117 ? -22.606 -4.164 33.776 1.00 93.62 117 ALA A C 1
ATOM 925 O O . ALA A 1 117 ? -23.062 -4.756 34.750 1.00 93.62 117 ALA A O 1
ATOM 926 N N . ILE A 1 118 ? -23.025 -2.934 33.445 1.00 92.62 118 ILE A N 1
ATOM 927 C CA . ILE A 1 118 ? -24.062 -2.220 34.213 1.00 92.62 118 ILE A CA 1
ATOM 928 C C . ILE A 1 118 ? -25.408 -2.950 34.130 1.00 92.62 118 ILE A C 1
ATOM 930 O O . ILE A 1 118 ? -26.108 -3.056 35.130 1.00 92.62 118 ILE A O 1
ATOM 934 N N . ASN A 1 119 ? -25.773 -3.486 32.963 1.00 90.25 119 ASN A N 1
ATOM 935 C CA . ASN A 1 119 ? -27.006 -4.260 32.804 1.00 90.25 119 ASN A CA 1
ATOM 936 C C . ASN A 1 119 ? -27.002 -5.513 33.689 1.00 90.25 119 ASN A C 1
ATOM 938 O O . ASN A 1 119 ? -28.022 -5.838 34.295 1.00 90.25 119 ASN A O 1
ATOM 942 N N . GLN A 1 120 ? -25.858 -6.194 33.787 1.00 92.00 120 GLN A N 1
ATOM 943 C CA . GLN A 1 120 ? -25.684 -7.335 34.686 1.00 92.00 120 GLN A CA 1
ATOM 944 C C . GLN A 1 120 ? -25.807 -6.919 36.156 1.00 92.00 120 GLN A C 1
ATOM 946 O O . GLN A 1 120 ? -26.500 -7.591 36.913 1.00 92.00 120 GLN A O 1
ATOM 951 N N . GLU A 1 121 ? -25.206 -5.793 36.548 1.00 91.25 121 GLU A N 1
ATOM 952 C CA . GLU A 1 121 ? -25.296 -5.253 37.911 1.00 91.25 121 GLU A CA 1
ATOM 953 C C . GLU A 1 121 ? -26.741 -4.877 38.282 1.00 91.25 121 GLU A C 1
ATOM 955 O O . GLU A 1 121 ? -27.229 -5.244 39.348 1.00 91.25 121 GLU A O 1
ATOM 960 N N . ILE A 1 122 ? -27.472 -4.233 37.365 1.00 90.75 122 ILE A N 1
ATOM 961 C CA . ILE A 1 122 ? -28.900 -3.931 37.535 1.00 90.75 122 ILE A CA 1
ATOM 962 C C . ILE A 1 122 ? -29.710 -5.220 37.687 1.00 90.75 122 ILE A C 1
ATOM 964 O O . ILE A 1 122 ? -30.562 -5.293 38.570 1.00 90.75 122 ILE A O 1
ATOM 968 N N . SER A 1 123 ? -29.472 -6.229 36.841 1.00 90.75 123 SER A N 1
ATOM 969 C CA . SER A 1 123 ? -30.179 -7.513 36.937 1.00 90.75 123 SER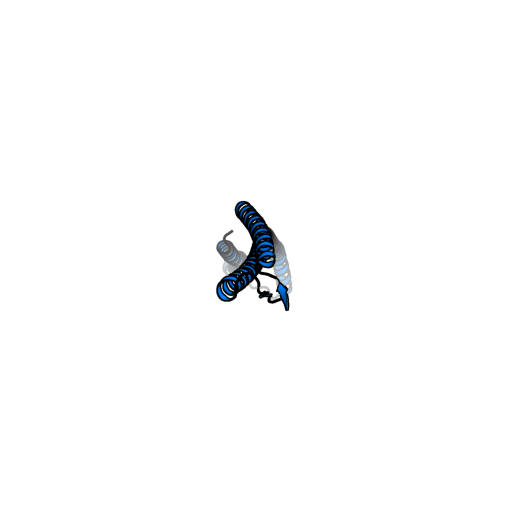 A CA 1
ATOM 970 C C . SER A 1 123 ? -29.924 -8.181 38.286 1.00 90.75 123 SER A C 1
ATOM 972 O O . SER A 1 123 ? -30.862 -8.654 38.920 1.00 90.75 123 SER A O 1
ATOM 974 N N . PHE A 1 124 ? -28.675 -8.166 38.751 1.00 90.50 124 PHE A N 1
ATOM 975 C CA . PHE A 1 124 ? -28.298 -8.719 40.044 1.00 90.50 124 PHE A CA 1
ATOM 976 C C . PHE A 1 124 ? -29.021 -8.015 41.200 1.00 90.50 124 PHE A C 1
ATOM 978 O O . PHE A 1 124 ? -29.652 -8.678 42.022 1.00 90.50 124 PHE A O 1
ATOM 985 N N . GLU A 1 125 ? -29.017 -6.680 41.233 1.00 87.31 125 GLU A N 1
ATOM 986 C CA . GLU A 1 125 ? -29.726 -5.906 42.262 1.00 87.31 125 GLU A CA 1
ATOM 987 C C . GLU A 1 125 ? -31.252 -6.110 42.195 1.00 87.31 125 GLU A C 1
ATOM 989 O O . GLU A 1 125 ? -31.926 -6.199 43.224 1.00 87.31 125 GLU A O 1
ATOM 994 N N . GLN A 1 126 ? -31.824 -6.263 40.995 1.00 88.06 126 GLN A N 1
ATOM 995 C CA . GLN A 1 126 ? -33.236 -6.627 40.838 1.00 88.06 126 GLN A CA 1
ATOM 996 C C . GLN A 1 126 ? -33.543 -8.014 41.406 1.00 88.06 126 GLN A C 1
ATOM 998 O O . GLN A 1 126 ? -34.614 -8.212 41.980 1.00 88.06 126 GLN A O 1
ATOM 1003 N N . ASP A 1 127 ? -32.639 -8.975 41.252 1.00 88.94 127 ASP A N 1
ATOM 1004 C CA . ASP A 1 127 ? -32.830 -10.325 41.773 1.00 88.94 127 ASP A CA 1
ATOM 1005 C C . ASP A 1 127 ? -32.709 -10.359 43.302 1.00 88.94 127 ASP A C 1
ATOM 1007 O O . ASP A 1 127 ? -33.524 -11.016 43.955 1.00 88.94 127 ASP A O 1
ATOM 1011 N N . ILE A 1 128 ? -31.807 -9.561 43.891 1.00 87.06 128 ILE A N 1
ATOM 1012 C CA . ILE A 1 128 ? -31.781 -9.326 45.345 1.00 87.06 128 ILE A CA 1
ATOM 1013 C C . ILE A 1 128 ? -33.104 -8.715 45.803 1.00 87.06 128 ILE A C 1
ATOM 1015 O O . ILE A 1 128 ? -33.696 -9.182 46.777 1.00 87.06 128 ILE A O 1
ATOM 1019 N N . LEU A 1 129 ? -33.595 -7.689 45.106 1.00 85.31 129 LEU A N 1
ATOM 1020 C CA . LEU A 1 129 ? -34.846 -7.031 45.468 1.00 85.31 129 LEU A CA 1
ATOM 1021 C C . LEU A 1 129 ? -36.020 -8.021 45.457 1.00 85.31 129 LEU A C 1
ATOM 1023 O O . LEU A 1 129 ? -36.787 -8.078 46.420 1.00 85.31 129 LEU A O 1
ATOM 1027 N N . LYS A 1 130 ? -36.142 -8.836 44.400 1.00 87.44 130 LYS A N 1
ATOM 1028 C CA . LYS A 1 130 ? -37.161 -9.896 44.304 1.00 87.44 130 LYS A CA 1
ATOM 1029 C C . LYS A 1 130 ? -37.030 -10.899 45.448 1.00 87.44 130 LYS A C 1
ATOM 1031 O O . LYS A 1 130 ? -38.044 -11.261 46.041 1.00 87.44 130 LYS A O 1
ATOM 1036 N N . PHE A 1 131 ? -35.805 -11.317 45.772 1.00 86.31 131 PHE A N 1
ATOM 1037 C CA . PHE A 1 131 ? -35.537 -12.226 46.882 1.00 86.31 131 PHE A CA 1
ATOM 1038 C C . PHE A 1 131 ? -36.034 -11.641 48.212 1.00 86.31 131 PHE A C 1
ATOM 1040 O O . PHE A 1 131 ? -36.867 -12.261 48.872 1.00 86.31 131 PHE A O 1
ATOM 1047 N N . VAL A 1 132 ? -35.631 -10.412 48.552 1.00 84.38 132 VAL A N 1
ATOM 1048 C CA . VAL A 1 132 ? -36.039 -9.737 49.798 1.00 84.38 132 VAL A CA 1
ATOM 1049 C C . VAL A 1 132 ? -37.557 -9.553 49.875 1.00 84.38 132 VAL A C 1
ATOM 1051 O O . VAL A 1 132 ? -38.145 -9.795 50.928 1.00 84.38 132 VAL A O 1
ATOM 1054 N N . ILE A 1 133 ? -38.213 -9.163 48.776 1.00 84.00 133 ILE A N 1
ATOM 1055 C CA . ILE A 1 133 ? -39.677 -9.022 48.729 1.00 84.00 133 ILE A CA 1
ATOM 1056 C C . ILE A 1 133 ? -40.360 -10.377 48.942 1.00 84.00 133 ILE A C 1
ATOM 1058 O O . ILE A 1 133 ? -41.314 -10.463 49.715 1.00 84.00 133 ILE A O 1
ATOM 1062 N N . SER A 1 134 ? -39.873 -11.437 48.293 1.00 84.75 134 SER A N 1
ATOM 1063 C CA . SER A 1 134 ? -40.451 -12.778 48.424 1.00 84.75 134 SER A CA 1
ATOM 1064 C C . SER A 1 134 ? -40.316 -13.340 49.845 1.00 84.75 134 SER A C 1
ATOM 1066 O O . SER A 1 134 ? -41.263 -13.930 50.364 1.00 84.75 134 SER A O 1
ATOM 1068 N N . GLU A 1 135 ? -39.185 -13.087 50.508 1.00 80.56 135 GLU A N 1
ATOM 1069 C CA . GLU A 1 135 ? -38.953 -13.458 51.907 1.00 80.56 135 GLU A CA 1
ATOM 1070 C C . GLU A 1 135 ? -39.849 -12.658 52.856 1.00 80.56 135 GLU A C 1
ATOM 1072 O O . GLU A 1 135 ? -40.486 -13.230 53.741 1.00 80.56 135 GLU A O 1
ATOM 1077 N N . ALA A 1 136 ? -39.988 -11.349 52.630 1.00 80.56 136 ALA A N 1
ATOM 1078 C CA . ALA A 1 136 ? -40.879 -10.501 53.416 1.00 80.56 136 ALA A CA 1
ATOM 1079 C C . ALA A 1 136 ? -42.355 -10.917 53.288 1.00 80.56 136 ALA A C 1
ATOM 1081 O O . ALA A 1 136 ? -43.099 -10.839 54.264 1.00 80.56 136 ALA A O 1
ATOM 1082 N N . GLN A 1 137 ? -42.782 -11.377 52.106 1.00 81.31 137 GLN A N 1
ATOM 1083 C CA . GLN A 1 137 ? -44.137 -11.889 51.880 1.00 81.31 137 GLN A CA 1
ATOM 1084 C C . GLN A 1 137 ? -44.378 -13.249 52.547 1.00 81.31 137 GLN A C 1
ATOM 1086 O O . GLN A 1 137 ? -45.473 -13.484 53.051 1.00 81.31 137 GLN A O 1
ATOM 1091 N N . ARG A 1 138 ? -43.381 -14.144 52.548 1.00 80.00 138 ARG A N 1
ATOM 1092 C CA . ARG A 1 138 ? -43.499 -15.496 53.123 1.00 80.00 138 ARG A CA 1
ATOM 1093 C C . ARG A 1 138 ? -43.397 -15.513 54.643 1.00 80.00 138 ARG A C 1
ATOM 1095 O O . ARG A 1 138 ? -44.211 -16.155 55.296 1.00 80.00 138 ARG A O 1
ATOM 1102 N N . ASN A 1 139 ? -42.403 -14.819 55.187 1.00 76.56 139 ASN A N 1
ATOM 1103 C CA . ASN A 1 139 ? -42.057 -14.882 56.604 1.00 76.56 139 ASN A CA 1
ATOM 1104 C C . ASN A 1 139 ? -42.588 -13.672 57.390 1.00 76.56 139 ASN A C 1
ATOM 1106 O O . ASN A 1 139 ? -42.657 -13.717 58.612 1.00 76.56 139 ASN A O 1
ATOM 1110 N N . GLY A 1 140 ? -43.039 -12.610 56.714 1.00 66.62 140 GLY A N 1
ATOM 1111 C CA . GLY A 1 140 ? -43.533 -11.379 57.335 1.00 66.62 140 GLY A CA 1
ATOM 1112 C C . GLY A 1 140 ? -42.436 -10.324 57.528 1.00 66.62 140 GLY A C 1
ATOM 1113 O O . GLY A 1 140 ? -41.243 -10.621 57.570 1.00 66.62 140 GLY A O 1
ATOM 1114 N N . SER A 1 141 ? -42.828 -9.053 57.670 1.00 64.25 141 SER A N 1
ATOM 1115 C CA . SER A 1 141 ? -41.904 -7.900 57.636 1.00 64.25 141 SER A CA 1
ATOM 1116 C C . SER A 1 141 ? -40.962 -7.765 58.841 1.00 64.25 141 SER A C 1
ATOM 1118 O O . SER A 1 141 ? -40.135 -6.853 58.866 1.00 64.25 141 SER A O 1
ATOM 1120 N N . HIS A 1 142 ? -41.113 -8.614 59.860 1.00 62.78 142 HIS A N 1
ATOM 1121 C CA . HIS A 1 142 ? -40.360 -8.543 61.116 1.00 62.78 142 HIS A CA 1
ATOM 1122 C C . HIS A 1 142 ? -39.105 -9.424 61.142 1.00 62.78 142 HIS A C 1
ATOM 1124 O O . HIS A 1 142 ? -38.315 -9.310 62.077 1.00 62.78 142 HIS A O 1
ATOM 1130 N N . TYR A 1 143 ? -38.895 -10.261 60.125 1.00 63.28 143 TYR A N 1
ATOM 1131 C CA . TYR A 1 143 ? -37.721 -11.126 60.033 1.00 63.28 143 TYR A CA 1
ATOM 1132 C C . TYR A 1 143 ? -36.610 -10.459 59.231 1.00 63.28 143 TYR A C 1
ATOM 1134 O O . TYR A 1 143 ? -36.860 -9.770 58.241 1.00 63.28 143 TYR A O 1
ATOM 1142 N N . THR A 1 144 ? -35.369 -10.644 59.676 1.00 73.12 144 THR A N 1
ATOM 1143 C CA . THR A 1 144 ? -34.187 -10.177 58.955 1.00 73.12 144 THR A CA 1
ATOM 1144 C C . THR A 1 144 ? -33.896 -11.103 57.782 1.00 73.12 144 THR A C 1
ATOM 1146 O O . THR A 1 144 ? -33.891 -12.324 57.917 1.00 73.12 144 THR A O 1
ATOM 1149 N N . VAL A 1 145 ? -33.638 -10.514 56.619 1.00 75.56 145 VAL A N 1
ATOM 1150 C CA . VAL A 1 145 ? -33.241 -11.241 55.413 1.00 75.56 145 VAL A CA 1
ATOM 1151 C C . VAL A 1 145 ? -31.725 -11.164 55.289 1.00 75.56 145 VAL A C 1
ATOM 1153 O O . VAL A 1 145 ? -31.136 -10.098 55.491 1.00 75.56 145 VAL A O 1
ATOM 1156 N N . MET A 1 146 ? -31.097 -12.300 54.982 1.00 77.19 146 MET A N 1
ATOM 1157 C CA . MET A 1 146 ? -29.663 -12.377 54.719 1.00 77.19 146 MET A CA 1
ATOM 1158 C C . MET A 1 146 ? -29.393 -11.997 53.264 1.00 77.19 146 MET A C 1
ATOM 1160 O O . MET A 1 146 ? -29.830 -12.674 52.336 1.00 77.19 146 MET A O 1
ATOM 1164 N N . LEU A 1 147 ? -28.693 -10.887 53.074 1.00 76.62 147 LEU A N 1
ATOM 1165 C CA . LEU A 1 147 ? -28.256 -10.401 51.773 1.00 76.62 147 LEU A CA 1
ATOM 1166 C C . LEU A 1 147 ? -27.061 -11.236 51.267 1.00 76.62 147 LEU A C 1
ATOM 1168 O O . LEU A 1 147 ? -26.337 -11.824 52.074 1.00 76.62 147 LEU A O 1
ATOM 1172 N N . PRO A 1 148 ? -26.784 -11.257 49.948 1.00 72.44 148 PRO A N 1
ATOM 1173 C CA . PRO A 1 148 ? -25.645 -11.997 49.385 1.00 72.44 148 PRO A CA 1
ATOM 1174 C C . PRO A 1 148 ? -24.271 -11.572 49.925 1.00 72.44 148 PRO A C 1
ATOM 1176 O O . PRO A 1 148 ? -23.306 -12.322 49.819 1.00 72.44 148 PRO A O 1
ATOM 1179 N N . ASN A 1 149 ? -24.175 -10.378 50.514 1.00 74.62 149 ASN A N 1
ATOM 1180 C CA . ASN A 1 149 ? -22.976 -9.871 51.185 1.00 74.62 149 ASN A CA 1
ATOM 1181 C C . ASN A 1 149 ? -22.803 -10.408 52.625 1.00 74.62 149 ASN A C 1
ATOM 1183 O O . ASN A 1 149 ? -21.849 -10.035 53.301 1.00 74.62 149 ASN A O 1
ATOM 1187 N N . GLY A 1 150 ? -23.723 -11.251 53.104 1.00 73.69 150 GLY A N 1
ATOM 1188 C CA . GLY A 1 150 ? -23.731 -11.805 54.456 1.00 73.69 150 GLY A CA 1
ATOM 1189 C C . GLY A 1 150 ? -24.373 -10.906 55.517 1.00 73.69 150 GLY A C 1
ATOM 1190 O O . GLY A 1 150 ? -24.497 -11.329 56.666 1.00 73.69 150 GLY A O 1
ATOM 1191 N N . GLU A 1 151 ? -24.811 -9.693 55.166 1.00 78.81 151 GLU A N 1
ATOM 1192 C CA . GLU A 1 151 ? -25.500 -8.800 56.099 1.00 78.81 151 GLU A CA 1
ATOM 1193 C C . GLU A 1 151 ? -26.949 -9.238 56.319 1.00 78.81 151 GLU A C 1
ATOM 1195 O O . GLU A 1 151 ? -27.666 -9.587 55.382 1.00 78.81 151 GLU A O 1
ATOM 1200 N N . GLN A 1 152 ? -27.414 -9.155 57.565 1.00 79.12 152 GLN A N 1
ATOM 1201 C CA . GLN A 1 152 ? -28.815 -9.373 57.909 1.00 79.12 152 GLN A CA 1
ATOM 1202 C C . GLN A 1 152 ? -29.506 -8.030 58.122 1.00 79.12 152 GLN A C 1
ATOM 1204 O O . GLN A 1 152 ? -29.162 -7.282 59.039 1.00 79.12 152 GLN A O 1
ATOM 1209 N N . LYS A 1 153 ? -30.496 -7.714 57.286 1.00 79.31 153 LYS A N 1
ATOM 1210 C CA . LYS A 1 153 ? -31.259 -6.462 57.382 1.00 79.31 153 LYS A CA 1
ATOM 1211 C C . LYS A 1 153 ? -32.756 -6.737 57.345 1.00 79.31 153 LYS A C 1
ATOM 1213 O O . LYS A 1 153 ? -33.219 -7.693 56.730 1.00 79.31 153 LYS A O 1
ATOM 1218 N N . LEU A 1 154 ? -33.527 -5.880 58.012 1.00 78.12 154 LEU A N 1
ATOM 1219 C CA . LEU A 1 154 ? -34.986 -5.909 57.912 1.00 78.12 154 LEU A CA 1
ATOM 1220 C C . LEU A 1 154 ? -35.418 -5.477 56.500 1.00 78.12 154 LEU A C 1
ATOM 1222 O O . LEU A 1 154 ? -34.864 -4.495 55.988 1.00 78.12 154 LEU A O 1
ATOM 1226 N N . PRO A 1 155 ? -36.446 -6.112 55.906 1.00 75.62 155 PRO A N 1
ATOM 1227 C CA . PRO A 1 155 ? -36.968 -5.748 54.591 1.00 75.62 155 PRO A CA 1
ATOM 1228 C C . PRO A 1 155 ? -37.276 -4.254 54.455 1.00 75.62 155 PRO A C 1
ATOM 1230 O O . PRO A 1 155 ? -36.924 -3.641 53.454 1.00 75.62 155 PRO A O 1
ATOM 1233 N N . GLY A 1 156 ? -37.833 -3.633 55.502 1.00 73.06 156 GLY A N 1
ATOM 1234 C CA . GLY A 1 156 ? -38.166 -2.203 55.506 1.00 73.06 156 GLY A CA 1
ATOM 1235 C C . GLY A 1 156 ? -36.970 -1.246 55.397 1.00 73.06 156 GLY A C 1
ATOM 1236 O O . GLY A 1 156 ? -37.169 -0.088 55.051 1.00 73.06 156 GLY A O 1
ATOM 1237 N N . LYS A 1 157 ? -35.738 -1.704 55.669 1.00 78.94 157 LYS A N 1
ATOM 1238 C CA . LYS A 1 157 ? -34.502 -0.921 55.470 1.00 78.94 157 LYS A CA 1
ATOM 1239 C C . LYS A 1 157 ? -33.712 -1.369 54.240 1.00 78.94 157 LYS A C 1
ATOM 1241 O O . LYS A 1 157 ? -33.093 -0.535 53.594 1.00 78.94 157 LYS A O 1
ATOM 1246 N N . ALA A 1 158 ? -33.752 -2.660 53.910 1.00 76.94 158 ALA A N 1
ATOM 1247 C CA . ALA A 1 158 ? -33.049 -3.213 52.755 1.00 76.94 158 ALA A CA 1
ATOM 1248 C C . ALA A 1 158 ? -33.699 -2.809 51.420 1.00 76.94 158 ALA A C 1
ATOM 1250 O O . ALA A 1 158 ? -32.991 -2.473 50.479 1.00 76.94 158 ALA A O 1
ATOM 1251 N N . ILE A 1 159 ? -35.036 -2.802 51.338 1.00 79.94 159 ILE A N 1
ATOM 1252 C CA . ILE A 1 159 ? -35.769 -2.488 50.099 1.00 79.94 159 ILE A CA 1
ATOM 1253 C C . ILE A 1 159 ? -35.489 -1.055 49.604 1.00 79.94 159 ILE A C 1
ATOM 1255 O O . ILE A 1 159 ? -35.135 -0.922 48.432 1.00 79.94 159 ILE A O 1
ATOM 1259 N N . PRO A 1 160 ? -35.588 0.005 50.438 1.00 84.56 160 PRO A N 1
ATOM 1260 C CA . PRO A 1 160 ? -35.253 1.364 50.006 1.00 84.56 160 PRO A CA 1
ATOM 1261 C C . PRO A 1 160 ? -33.793 1.500 49.561 1.00 84.56 160 PRO A C 1
ATOM 1263 O O . PRO A 1 160 ? -33.530 2.087 48.521 1.00 84.56 160 PRO A O 1
ATOM 1266 N N . GLU A 1 161 ? -32.853 0.883 50.287 1.00 83.62 161 GLU A N 1
ATOM 1267 C CA . GLU A 1 161 ? -31.421 0.942 49.964 1.00 83.62 161 GLU A CA 1
ATOM 1268 C C . GLU A 1 161 ? -31.107 0.297 48.600 1.00 83.62 161 GLU A C 1
ATOM 1270 O O . GLU A 1 161 ? -30.319 0.833 47.821 1.00 83.62 161 GLU A O 1
ATOM 1275 N N . ILE A 1 162 ? -31.745 -0.835 48.282 1.00 81.69 162 ILE A N 1
ATOM 1276 C CA . ILE A 1 162 ? -31.613 -1.489 46.971 1.00 81.69 162 ILE A CA 1
ATOM 1277 C C . ILE A 1 162 ? -32.277 -0.644 45.874 1.00 81.69 162 ILE A C 1
ATOM 1279 O O . ILE A 1 162 ? -31.753 -0.556 44.764 1.00 81.69 162 ILE A O 1
ATOM 1283 N N . HIS A 1 163 ? -33.407 0.007 46.170 1.00 85.56 163 HIS A N 1
ATOM 1284 C CA . HIS A 1 163 ? -34.075 0.898 45.219 1.00 85.56 163 HIS A CA 1
ATOM 1285 C C . HIS A 1 163 ? -33.199 2.106 44.862 1.00 85.56 163 HIS A C 1
ATOM 1287 O O . HIS A 1 163 ? -32.983 2.365 43.680 1.00 85.56 163 HIS A O 1
ATOM 1293 N N . ASP A 1 164 ? -32.602 2.759 45.863 1.00 86.69 164 ASP A N 1
ATOM 1294 C CA . ASP A 1 164 ? -31.685 3.887 45.669 1.00 86.69 164 ASP A CA 1
ATOM 1295 C C . ASP A 1 164 ? -30.475 3.488 44.805 1.00 86.69 164 ASP A C 1
ATOM 1297 O O . ASP A 1 164 ? -30.068 4.218 43.894 1.00 86.69 164 ASP A O 1
ATOM 1301 N N . ARG A 1 165 ? -29.909 2.293 45.039 1.00 85.25 165 ARG A N 1
ATOM 1302 C CA . ARG A 1 165 ? -28.817 1.743 44.215 1.00 85.25 165 ARG A CA 1
ATOM 1303 C C . ARG A 1 165 ? -29.262 1.465 42.782 1.00 85.25 165 ARG A C 1
ATOM 1305 O O . ARG A 1 165 ? -28.552 1.832 41.845 1.00 85.25 165 ARG A O 1
ATOM 1312 N N . LEU A 1 166 ? -30.433 0.855 42.593 1.00 85.38 166 LEU A N 1
ATOM 1313 C CA . LEU A 1 166 ? -31.002 0.596 41.269 1.00 85.38 166 LEU A CA 1
ATOM 1314 C C . LEU A 1 166 ? -31.234 1.892 40.490 1.00 85.38 166 LEU A C 1
ATOM 1316 O O . LEU A 1 166 ? -30.914 1.952 39.302 1.00 85.38 166 LEU A O 1
ATOM 1320 N N . ASP A 1 167 ? -31.743 2.933 41.139 1.00 86.94 167 ASP A N 1
ATOM 1321 C CA . ASP A 1 167 ? -31.977 4.229 40.505 1.00 86.94 167 ASP A CA 1
ATOM 1322 C C . ASP A 1 167 ? -30.664 4.935 40.151 1.00 86.94 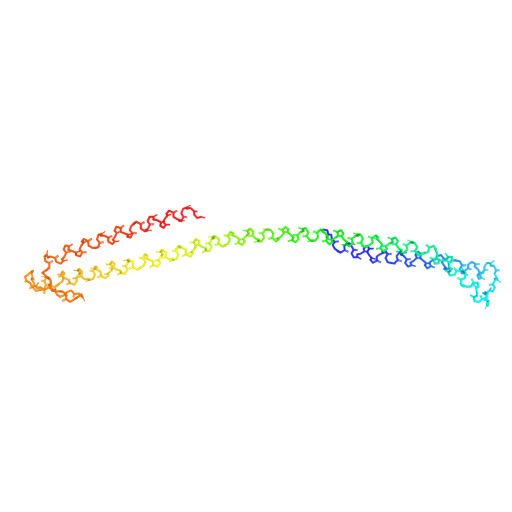167 ASP A C 1
ATOM 1324 O O . ASP A 1 167 ? -30.531 5.495 39.054 1.00 86.94 167 ASP A O 1
ATOM 1328 N N . ALA A 1 168 ? -29.640 4.828 41.003 1.00 89.56 168 ALA A N 1
ATOM 1329 C CA . ALA A 1 168 ? -28.297 5.309 40.690 1.00 89.56 168 ALA A CA 1
ATOM 1330 C C . ALA A 1 168 ? -27.689 4.580 39.474 1.00 89.56 168 ALA A C 1
ATOM 1332 O O . ALA A 1 168 ? -27.131 5.225 38.577 1.00 89.56 168 ALA A O 1
ATOM 1333 N N . LEU A 1 169 ? -27.828 3.251 39.399 1.00 85.81 169 LEU A N 1
ATOM 1334 C CA . LEU A 1 169 ? -27.330 2.440 38.284 1.00 85.81 169 LEU A CA 1
ATOM 1335 C C . LEU A 1 169 ? -28.074 2.729 36.976 1.00 85.81 169 LEU A C 1
ATOM 1337 O O . LEU A 1 169 ? -27.428 2.928 35.946 1.00 85.81 169 LEU A O 1
ATOM 1341 N N . LYS A 1 170 ? -29.406 2.847 37.010 1.00 86.44 170 LYS A N 1
ATOM 1342 C CA . LYS A 1 170 ? -30.220 3.254 35.851 1.00 86.44 170 LYS A CA 1
ATOM 1343 C C . LYS A 1 170 ? -29.862 4.657 35.370 1.00 86.44 170 LYS A C 1
ATOM 1345 O O . LYS A 1 170 ? -29.726 4.885 34.172 1.00 86.44 170 LYS A O 1
ATOM 1350 N N . THR A 1 171 ? -29.627 5.593 36.288 1.00 90.50 171 THR A N 1
ATOM 1351 C CA . THR A 1 171 ? -29.180 6.949 35.937 1.00 90.50 171 THR A CA 1
ATOM 1352 C C . THR A 1 171 ? -27.813 6.917 35.247 1.00 90.50 171 THR A C 1
ATOM 1354 O O . THR A 1 171 ? -27.585 7.613 34.255 1.00 90.50 171 THR A O 1
ATOM 1357 N N . LYS A 1 172 ? -26.885 6.089 35.741 1.00 88.25 172 LYS A N 1
ATOM 1358 C CA . LYS A 1 172 ? -25.557 5.899 35.141 1.00 88.25 172 LYS A CA 1
ATOM 1359 C C . LYS A 1 172 ? -25.637 5.233 33.762 1.00 88.25 172 LYS A C 1
ATOM 1361 O O . LYS A 1 172 ? -24.918 5.651 32.856 1.00 88.25 172 LYS A O 1
ATOM 1366 N N . GLN A 1 173 ? -26.520 4.249 33.598 1.00 89.12 173 GLN A N 1
ATOM 1367 C CA . GLN A 1 173 ? -26.827 3.598 32.323 1.00 89.12 173 GLN A CA 1
ATOM 1368 C C . GLN A 1 173 ? -27.377 4.609 31.309 1.00 89.12 173 GLN A C 1
ATOM 1370 O O . GLN A 1 173 ? -26.836 4.707 30.212 1.00 89.12 173 GLN A O 1
ATOM 1375 N N . ALA A 1 174 ? -28.376 5.412 31.689 1.00 88.31 174 ALA A N 1
ATOM 1376 C CA . ALA A 1 174 ? -28.979 6.425 30.823 1.00 88.31 174 ALA A CA 1
ATOM 1377 C C . ALA A 1 174 ? -27.945 7.452 30.332 1.00 88.31 174 ALA A C 1
ATOM 1379 O O . ALA A 1 174 ? -27.886 7.754 29.142 1.00 88.31 174 ALA A O 1
ATOM 1380 N N . LYS A 1 175 ? -27.055 7.918 31.221 1.00 89.44 175 LYS A N 1
ATOM 1381 C CA . LYS A 1 175 ? -25.941 8.809 30.849 1.00 89.44 175 LYS A CA 1
ATOM 1382 C C . LYS A 1 175 ? -24.974 8.160 29.854 1.00 89.44 175 LYS A C 1
ATOM 1384 O O . LYS A 1 175 ? -24.509 8.820 28.931 1.00 89.44 175 LYS A O 1
ATOM 1389 N N . LEU A 1 176 ? -24.660 6.877 30.036 1.00 86.25 176 LEU A N 1
ATOM 1390 C CA . LEU A 1 176 ? -23.800 6.126 29.116 1.00 86.25 176 LEU A CA 1
ATOM 1391 C C . LEU A 1 176 ? -24.467 5.897 27.757 1.00 86.25 176 LEU A C 1
ATOM 1393 O O . LEU A 1 176 ? -23.797 6.039 26.741 1.00 86.25 176 LEU A O 1
ATOM 1397 N N . MET A 1 177 ? -25.765 5.592 27.728 1.00 85.25 177 MET A N 1
ATOM 1398 C CA . MET A 1 177 ? -26.528 5.452 26.484 1.00 85.25 177 MET A CA 1
ATOM 1399 C C . MET A 1 177 ? -26.574 6.767 25.705 1.00 85.25 177 MET A C 1
ATOM 1401 O O . MET A 1 177 ? -26.287 6.766 24.514 1.00 85.25 177 MET A O 1
ATOM 1405 N N . GLN A 1 178 ? -26.822 7.888 26.387 1.00 86.88 178 GLN A N 1
ATOM 1406 C CA . GLN A 1 178 ? -26.802 9.212 25.765 1.00 86.88 178 GLN A CA 1
ATOM 1407 C C . GLN A 1 178 ? -25.420 9.551 25.181 1.00 86.88 178 GLN A C 1
ATOM 1409 O O . GLN A 1 178 ? -25.326 10.103 24.087 1.00 86.88 178 GLN A O 1
ATOM 1414 N N . ALA A 1 179 ? -24.337 9.178 25.873 1.00 81.50 179 ALA A N 1
ATOM 1415 C CA . ALA A 1 179 ? -22.978 9.360 25.367 1.00 81.50 179 ALA A CA 1
ATOM 1416 C C . ALA A 1 179 ? -22.679 8.484 24.133 1.00 81.50 179 ALA A C 1
ATOM 1418 O O . ALA A 1 179 ? -21.999 8.938 23.214 1.00 81.50 179 ALA A O 1
ATOM 1419 N N . VAL A 1 180 ? -23.187 7.245 24.087 1.00 80.50 180 VAL A N 1
ATOM 1420 C CA . VAL A 1 180 ? -23.068 6.363 22.908 1.00 80.50 180 VAL A CA 1
ATOM 1421 C C . VAL A 1 180 ? -23.839 6.930 21.717 1.00 80.50 180 VAL A C 1
ATOM 1423 O O . VAL A 1 180 ? -23.315 6.931 20.607 1.00 80.50 180 VAL A O 1
ATOM 1426 N N . GLU A 1 181 ? -25.053 7.427 21.942 1.00 80.81 181 GLU A N 1
ATOM 1427 C CA . GLU A 1 181 ? -25.910 7.989 20.896 1.00 80.81 181 GLU A CA 1
ATOM 1428 C C . GLU A 1 181 ? -25.283 9.245 20.272 1.00 80.81 181 GLU A C 1
ATOM 1430 O O . GLU A 1 181 ? -25.208 9.357 19.052 1.00 80.81 181 GLU A O 1
ATOM 1435 N N . GLN A 1 182 ? -24.703 10.129 21.089 1.00 79.81 182 GLN A N 1
ATOM 1436 C CA . GLN A 1 182 ? -23.943 11.287 20.600 1.00 79.81 182 GLN A CA 1
ATOM 1437 C C . GLN A 1 182 ? -22.719 10.873 19.765 1.00 79.81 182 GLN A C 1
ATOM 1439 O O . GLN A 1 182 ? -22.494 11.412 18.685 1.00 79.81 182 GLN A O 1
ATOM 1444 N N . LEU A 1 183 ? -21.970 9.857 20.208 1.00 71.94 183 LEU A N 1
ATOM 1445 C CA . LEU A 1 183 ? -20.812 9.328 19.473 1.00 71.94 183 LEU A CA 1
ATOM 1446 C C . LEU A 1 183 ? -21.178 8.649 18.142 1.00 71.94 183 LEU A C 1
ATOM 1448 O O . LEU A 1 183 ? -20.322 8.572 17.262 1.00 71.94 183 LEU A O 1
ATOM 1452 N N . GLN A 1 184 ? -22.403 8.133 17.993 1.00 65.00 184 GLN A N 1
ATOM 1453 C CA . GLN A 1 184 ? -22.893 7.550 16.739 1.00 65.00 184 GLN A CA 1
ATOM 1454 C C . GLN A 1 184 ? -23.379 8.601 15.736 1.00 65.00 184 GLN A C 1
ATOM 1456 O O . GLN A 1 184 ? -23.288 8.360 14.537 1.00 65.00 184 GLN A O 1
ATOM 1461 N N . VAL A 1 185 ? -23.875 9.750 16.203 1.00 60.22 185 VAL A N 1
ATOM 1462 C CA . VAL A 1 185 ? -24.316 10.857 15.334 1.00 60.22 185 VAL A CA 1
ATOM 1463 C C . VAL A 1 185 ? -23.121 11.618 14.738 1.00 60.22 185 VAL A C 1
ATOM 1465 O O . VAL A 1 185 ? -23.201 12.090 13.608 1.00 60.22 185 VAL A O 1
ATOM 1468 N N . ASP A 1 186 ? -21.996 11.670 15.457 1.00 54.97 186 ASP A N 1
ATOM 1469 C CA . ASP A 1 186 ? -20.741 12.297 15.008 1.00 54.97 186 ASP A CA 1
ATOM 1470 C C . ASP A 1 186 ? -19.812 11.346 14.201 1.00 54.97 186 ASP A C 1
ATOM 1472 O O . ASP A 1 186 ? -18.649 11.674 13.907 1.00 54.97 186 ASP A O 1
ATOM 1476 N N . ALA A 1 187 ? -20.270 10.125 13.894 1.00 48.81 187 ALA A N 1
ATOM 1477 C CA . ALA A 1 187 ? -19.511 9.091 13.181 1.00 48.81 187 ALA A CA 1
ATOM 1478 C C . ALA A 1 187 ? -19.744 9.125 11.667 1.00 48.8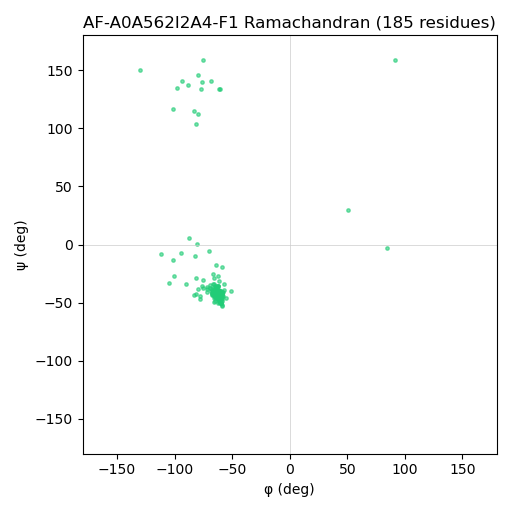1 187 ALA A C 1
ATOM 1480 O O . ALA A 1 187 ? -18.708 9.063 10.959 1.00 48.81 187 ALA A O 1
#

Mean predicted aligned error: 12.83 Å

Nearest PDB structures (foldseek):
  8sbj-assembly1_B  TM=8.602E-01  e=1.075E+00  Homo sapiens
  5itd-assembly1_B  TM=8.486E-01  e=2.451E+00  Homo sapiens
  6nr8-assembly1_4  TM=4.158E-01  e=1.573E+00  Homo sapiens
  6z6o-assembly1_C  TM=4.564E-01  e=3.159E+00  Saccharomyces cerevisiae S288C

Foldseek 3Di:
DDPVVVVVVVVVVVVVVVCVLVVVVVVVVCCVVPVVVDDDDPDVVVVVVVCVVSCVVVVVVVVVVVVVVVVVVVVVVVVVVVVVVVVVVVVVVVVVVVVVVVVLVVVLVVLVVVLVVLVVVLVVLVVQLVVLVVCCVPVNQPFWDQGPVRDTDGSVVSNVVSVVVSVVSVVVSVVSVVVSVVSVVVD